Protein AF-A0A2V7J6P9-F1 (afdb_monomer_lite)

pLDDT: mean 76.42, std 22.66, range [31.17, 98.0]

Structure (mmCIF, N/CA/C/O backbone):
data_AF-A0A2V7J6P9-F1
#
_entry.id   AF-A0A2V7J6P9-F1
#
loop_
_atom_site.group_PDB
_atom_site.id
_atom_site.type_symbol
_atom_site.label_atom_id
_atom_site.label_alt_id
_atom_site.label_comp_id
_atom_site.label_asym_id
_atom_site.label_entity_id
_atom_site.label_seq_id
_atom_site.pdbx_PDB_ins_code
_atom_site.Cartn_x
_atom_site.Cartn_y
_atom_site.Cartn_z
_atom_site.occupancy
_atom_site.B_iso_or_equiv
_atom_site.auth_seq_id
_atom_site.auth_comp_id
_atom_site.auth_asym_id
_atom_site.auth_atom_id
_atom_site.pdbx_PDB_model_num
ATOM 1 N N . MET A 1 1 ? 20.808 10.879 2.847 1.00 75.44 1 MET A N 1
ATOM 2 C CA . MET A 1 1 ? 20.590 11.559 4.146 1.00 75.44 1 MET A CA 1
ATOM 3 C C . MET A 1 1 ? 19.906 12.919 4.015 1.00 75.44 1 MET A C 1
ATOM 5 O O . MET A 1 1 ? 18.876 13.104 4.648 1.00 75.44 1 MET A O 1
ATOM 9 N N . VAL A 1 2 ? 20.391 13.844 3.173 1.00 87.88 2 VAL A N 1
ATOM 10 C CA . VAL A 1 2 ? 19.788 15.192 3.025 1.00 87.88 2 VAL A CA 1
ATOM 11 C C . VAL A 1 2 ? 18.320 15.152 2.572 1.00 87.88 2 VAL A C 1
ATOM 13 O O . VAL A 1 2 ? 17.481 15.777 3.211 1.00 87.88 2 VAL A O 1
ATOM 16 N N . ARG A 1 3 ? 17.990 14.351 1.543 1.00 84.50 3 ARG A N 1
ATOM 17 C CA . ARG A 1 3 ? 16.608 14.167 1.052 1.00 84.50 3 ARG A CA 1
ATOM 18 C C . ARG A 1 3 ? 15.649 13.747 2.168 1.00 84.50 3 ARG A C 1
ATOM 20 O O . ARG A 1 3 ? 14.685 14.448 2.432 1.00 84.50 3 ARG A O 1
ATOM 27 N N . LEU A 1 4 ? 15.949 12.635 2.843 1.00 83.94 4 LEU A N 1
ATOM 28 C CA . LEU A 1 4 ? 15.125 12.081 3.928 1.00 83.94 4 LEU A CA 1
ATOM 29 C C . LEU A 1 4 ? 14.874 13.107 5.038 1.00 83.94 4 LEU A C 1
ATOM 31 O O . LEU A 1 4 ? 13.749 13.255 5.501 1.00 83.94 4 LEU A O 1
ATOM 35 N N . ARG A 1 5 ? 15.913 13.859 5.419 1.00 87.88 5 ARG A N 1
ATOM 36 C CA . ARG A 1 5 ? 15.797 14.901 6.439 1.00 87.88 5 ARG A CA 1
ATOM 37 C C . ARG A 1 5 ? 14.883 16.039 5.989 1.00 87.88 5 ARG A C 1
ATOM 39 O O . ARG A 1 5 ? 14.022 16.450 6.756 1.00 87.88 5 ARG A O 1
ATOM 46 N N . LEU A 1 6 ? 15.057 16.533 4.763 1.00 87.94 6 LEU A N 1
ATOM 47 C CA . LEU A 1 6 ? 14.238 17.622 4.234 1.00 87.94 6 LEU A CA 1
ATOM 48 C C . LEU A 1 6 ? 12.766 17.206 4.129 1.00 87.94 6 LEU A C 1
ATOM 50 O O . LEU A 1 6 ? 11.896 17.954 4.559 1.00 87.94 6 LEU A O 1
ATOM 54 N N . MET A 1 7 ? 12.498 15.999 3.627 1.00 86.12 7 MET A N 1
ATOM 55 C CA . MET A 1 7 ? 11.132 15.492 3.480 1.00 86.12 7 MET A CA 1
ATOM 56 C C . MET A 1 7 ? 10.442 15.284 4.827 1.00 86.12 7 MET A C 1
ATOM 58 O O . MET A 1 7 ? 9.293 15.678 4.991 1.00 86.12 7 MET A O 1
ATOM 62 N N . SER A 1 8 ? 11.158 14.745 5.816 1.00 87.19 8 SER A N 1
ATOM 63 C CA . SER A 1 8 ? 10.629 14.592 7.174 1.00 87.19 8 SER A CA 1
ATOM 64 C C . SER A 1 8 ? 10.285 15.943 7.813 1.00 87.19 8 SER A C 1
ATOM 66 O O . SER A 1 8 ? 9.225 16.074 8.422 1.00 87.19 8 SER A O 1
ATOM 68 N N . ILE A 1 9 ? 11.136 16.961 7.629 1.00 90.94 9 ILE A N 1
ATOM 69 C CA . ILE A 1 9 ? 10.893 18.314 8.152 1.00 90.94 9 ILE A CA 1
ATOM 70 C C . ILE A 1 9 ? 9.689 18.965 7.461 1.00 90.94 9 ILE A C 1
ATOM 72 O O . ILE A 1 9 ? 8.817 19.492 8.146 1.00 90.94 9 ILE A O 1
ATOM 76 N N . LEU A 1 10 ? 9.628 18.917 6.126 1.00 88.56 10 LEU A N 1
ATOM 77 C CA . LEU A 1 10 ? 8.524 19.499 5.356 1.00 88.56 10 LEU A CA 1
ATOM 78 C C . LEU A 1 10 ? 7.193 18.818 5.677 1.00 88.56 10 LEU A C 1
ATOM 80 O O . LEU A 1 10 ? 6.196 19.503 5.892 1.00 88.56 10 LEU A O 1
ATOM 84 N N . GLY A 1 11 ? 7.191 17.486 5.771 1.00 87.75 11 GLY A N 1
ATOM 85 C CA . GLY A 1 11 ? 6.023 16.733 6.206 1.00 87.75 11 GLY A CA 1
ATOM 86 C C . GLY A 1 11 ? 5.543 17.206 7.574 1.00 87.75 11 GLY A C 1
ATOM 87 O O . GLY A 1 11 ? 4.352 17.446 7.752 1.00 87.75 11 GLY A O 1
ATOM 88 N N . GLU A 1 12 ? 6.456 17.383 8.538 1.00 90.81 12 GLU A N 1
ATOM 89 C CA . GLU A 1 12 ? 6.090 17.795 9.903 1.00 90.81 12 GLU A CA 1
ATOM 90 C C . GLU A 1 12 ? 5.491 19.201 9.939 1.00 90.81 12 GLU A C 1
ATOM 92 O O . GLU A 1 12 ? 4.637 19.493 10.771 1.00 90.81 12 GLU A O 1
ATOM 97 N N . TRP A 1 13 ? 5.907 20.082 9.029 1.00 92.25 13 TRP A N 1
ATOM 98 C CA . TRP A 1 13 ? 5.324 21.417 8.929 1.00 92.25 13 TRP A CA 1
ATOM 99 C C . TRP A 1 13 ? 3.868 21.348 8.487 1.00 92.25 13 TRP A C 1
ATOM 101 O O . TRP A 1 13 ? 3.013 21.899 9.170 1.00 92.25 13 TRP A O 1
ATOM 111 N N . VAL A 1 14 ? 3.577 20.583 7.434 1.00 90.12 14 VAL A N 1
ATOM 112 C CA . VAL A 1 14 ? 2.196 20.387 6.973 1.00 90.12 14 VAL A CA 1
ATOM 113 C C . VAL A 1 14 ? 1.347 19.700 8.046 1.00 90.12 14 VAL A C 1
ATOM 115 O O . VAL A 1 14 ? 0.200 20.078 8.274 1.00 90.12 14 VAL A O 1
ATOM 118 N N . ALA A 1 15 ? 1.911 18.710 8.739 1.00 90.06 15 ALA A N 1
ATOM 119 C CA . ALA A 1 15 ? 1.223 18.009 9.815 1.00 90.06 15 ALA A CA 1
ATOM 120 C C . ALA A 1 15 ? 0.891 18.941 10.986 1.00 90.06 15 ALA A C 1
ATOM 122 O O . ALA A 1 15 ? -0.212 18.886 11.523 1.00 90.06 15 ALA A O 1
ATOM 123 N N . ARG A 1 16 ? 1.823 19.815 11.381 1.00 93.50 16 ARG A N 1
ATOM 124 C CA . ARG A 1 16 ? 1.582 20.840 12.401 1.00 93.50 16 ARG A CA 1
ATOM 125 C C . ARG A 1 16 ? 0.435 21.758 11.997 1.00 93.50 16 ARG A C 1
ATOM 127 O O . ARG A 1 16 ? -0.509 21.883 12.768 1.00 93.50 16 ARG A O 1
ATOM 134 N N . ASP A 1 17 ? 0.497 22.320 10.795 1.00 93.69 17 ASP A N 1
ATOM 135 C CA . ASP A 1 17 ? -0.497 23.281 10.319 1.00 93.69 17 ASP A CA 1
ATOM 136 C C . ASP A 1 17 ? -1.896 22.640 10.272 1.00 93.69 17 ASP A C 1
ATOM 138 O O . ASP A 1 17 ? -2.876 23.236 10.718 1.00 93.69 17 ASP A O 1
ATOM 142 N N . LEU A 1 18 ? -1.988 21.371 9.849 1.00 92.75 18 LEU A N 1
ATOM 143 C CA . LEU A 1 18 ? -3.247 20.626 9.880 1.00 92.75 18 LEU A CA 1
ATOM 144 C C . LEU A 1 18 ? -3.748 20.368 11.310 1.00 92.75 18 LEU A C 1
ATOM 146 O O . LEU A 1 18 ? -4.949 20.479 11.562 1.00 92.75 18 LEU A O 1
ATOM 150 N N . ARG A 1 19 ? -2.864 20.005 12.253 1.00 94.81 19 ARG A N 1
ATOM 151 C CA . ARG A 1 19 ? -3.256 19.807 13.663 1.00 94.81 19 ARG A CA 1
ATOM 152 C C . ARG A 1 19 ? -3.779 21.109 14.265 1.00 94.81 19 ARG A C 1
ATOM 154 O O . ARG A 1 19 ? -4.779 21.060 14.981 1.00 94.81 19 ARG A O 1
ATOM 161 N N . ASP A 1 20 ? -3.148 22.236 13.948 1.00 95.69 20 ASP A N 1
ATOM 162 C CA . ASP A 1 20 ? -3.563 23.559 14.414 1.00 95.69 20 ASP A CA 1
ATOM 163 C C . ASP A 1 20 ? -4.945 23.935 13.852 1.00 95.69 20 ASP A C 1
ATOM 165 O O . ASP A 1 20 ? -5.848 24.269 14.624 1.00 95.69 20 ASP A O 1
ATOM 169 N N . GLU A 1 21 ? -5.165 23.774 12.542 1.00 94.25 21 GLU A N 1
ATOM 170 C CA . GLU A 1 21 ? -6.455 24.057 11.898 1.00 94.25 21 GLU A CA 1
ATOM 171 C C . GLU A 1 21 ? -7.576 23.139 12.417 1.00 94.25 21 GLU A C 1
ATOM 173 O O . GLU A 1 21 ? -8.675 23.596 12.749 1.00 94.25 21 GLU A O 1
ATOM 178 N N . LEU A 1 22 ? -7.302 21.836 12.556 1.00 92.38 22 LEU A N 1
ATOM 179 C CA . LEU A 1 22 ? -8.259 20.881 13.119 1.00 92.38 22 LEU A CA 1
ATOM 180 C C . LEU A 1 22 ? -8.600 21.217 14.569 1.00 92.38 22 LEU A C 1
ATOM 182 O O . LEU A 1 22 ? -9.765 21.120 14.965 1.00 92.38 22 LEU A O 1
ATOM 186 N N . TYR A 1 23 ? -7.609 21.608 15.368 1.00 93.75 23 TYR A N 1
ATOM 187 C CA . TYR A 1 23 ? -7.830 21.983 16.756 1.00 93.75 23 TYR A CA 1
ATOM 188 C C . TYR A 1 23 ? -8.677 23.255 16.861 1.00 93.75 23 TYR A C 1
ATOM 190 O O . TYR A 1 23 ? -9.670 23.265 17.593 1.00 93.75 23 TYR A O 1
ATOM 198 N N . GLU A 1 24 ? -8.357 24.293 16.086 1.00 95.69 24 GLU A N 1
ATOM 199 C CA . GLU A 1 24 ? -9.149 25.525 16.010 1.00 95.69 24 GLU A CA 1
ATOM 200 C C . GLU A 1 24 ? -10.594 25.236 15.581 1.00 95.69 24 GLU A C 1
ATOM 202 O O . GLU A 1 24 ? -11.547 25.735 16.191 1.00 95.69 24 GLU A O 1
ATOM 207 N N . HIS A 1 25 ? -10.776 24.374 14.579 1.00 93.38 25 HIS A N 1
ATOM 208 C CA . HIS A 1 25 ? -12.096 23.961 14.124 1.00 93.38 25 HIS A CA 1
ATOM 209 C C . HIS A 1 25 ? -12.877 23.239 15.229 1.00 93.38 25 HIS A C 1
ATOM 211 O O . HIS A 1 25 ? -14.041 23.565 15.470 1.00 93.38 25 HIS A O 1
ATOM 217 N N . ILE A 1 26 ? -12.242 22.306 15.949 1.00 92.56 26 ILE A N 1
ATOM 218 C CA . ILE A 1 26 ? -12.874 21.571 17.053 1.00 92.56 26 ILE A CA 1
ATOM 219 C C . ILE A 1 26 ? -13.347 22.525 18.156 1.00 92.56 26 ILE A C 1
ATOM 221 O O . ILE A 1 26 ? -14.455 22.348 18.663 1.00 92.56 26 ILE A O 1
ATOM 225 N N . GLN A 1 27 ? -12.567 23.555 18.496 1.00 93.25 27 GLN A N 1
ATOM 226 C CA . GLN A 1 27 ? -12.939 24.537 19.524 1.00 93.25 27 GLN A CA 1
ATOM 227 C C . GLN A 1 27 ? -14.180 25.366 19.155 1.00 93.25 27 GLN A C 1
ATOM 229 O O . GLN A 1 27 ? -14.898 25.836 20.036 1.00 93.25 27 GLN A O 1
ATOM 234 N N . ARG A 1 28 ? -14.468 25.530 17.859 1.00 94.62 28 ARG A N 1
ATOM 235 C CA . ARG A 1 28 ? -15.637 26.274 17.361 1.00 94.62 28 ARG A CA 1
ATOM 236 C C . ARG A 1 28 ? -16.900 25.419 17.224 1.00 94.62 28 ARG A C 1
ATOM 238 O O . ARG A 1 28 ? -17.966 25.949 16.905 1.00 94.62 28 ARG A O 1
ATOM 245 N N . LEU A 1 29 ? -16.819 24.106 17.451 1.00 92.50 29 LEU A N 1
ATOM 246 C CA . LEU A 1 29 ? -17.969 23.213 17.321 1.00 92.50 29 LEU A CA 1
ATOM 247 C C . LEU A 1 29 ? -18.980 23.407 18.458 1.00 92.50 29 LEU A C 1
ATOM 249 O O . LEU A 1 29 ? -18.642 23.594 19.623 1.00 92.50 29 LEU A O 1
ATOM 253 N N . SER A 1 30 ? -20.267 23.306 18.116 1.00 91.88 30 SER A N 1
ATOM 254 C CA . SER A 1 30 ? -21.353 23.428 19.095 1.00 91.88 30 SER A CA 1
ATOM 255 C C . SER A 1 30 ? -21.327 22.316 20.154 1.00 91.88 30 SER A C 1
ATOM 257 O O . SER A 1 30 ? -20.987 21.168 19.869 1.00 91.88 30 SER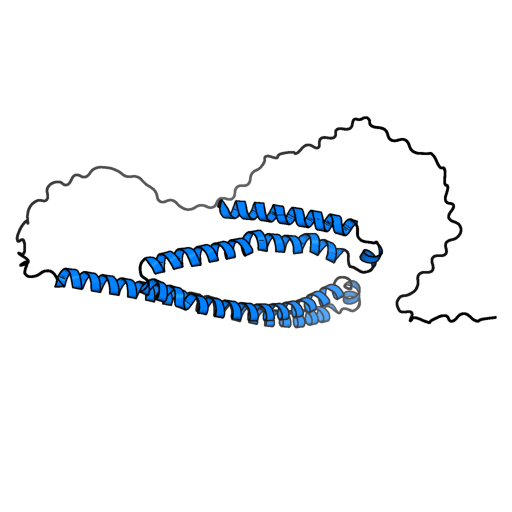 A O 1
ATOM 259 N N . LEU A 1 31 ? -21.832 22.605 21.357 1.00 87.62 31 LEU A N 1
ATOM 260 C CA . LEU A 1 31 ? -21.967 21.612 22.434 1.00 87.62 31 LEU A CA 1
ATOM 261 C C . LEU A 1 31 ? -22.799 20.375 22.017 1.00 87.62 31 LEU A C 1
ATOM 263 O O . LEU A 1 31 ? -22.537 19.254 22.449 1.00 87.62 31 LEU A O 1
ATOM 267 N N . ALA A 1 32 ? -23.778 20.562 21.123 1.00 89.12 32 ALA A N 1
ATOM 268 C CA . ALA A 1 32 ? -24.611 19.489 20.573 1.00 89.12 32 ALA A CA 1
ATOM 269 C C . ALA A 1 32 ? -23.849 18.537 19.629 1.00 89.12 32 ALA A C 1
ATOM 271 O O . ALA A 1 32 ? -24.335 17.451 19.309 1.00 89.12 32 ALA A O 1
ATOM 272 N N . PHE A 1 33 ? -22.677 18.930 19.129 1.00 85.75 33 PHE A N 1
ATOM 273 C CA . PHE A 1 33 ? -21.792 18.033 18.389 1.00 85.75 33 PHE A CA 1
ATOM 274 C C . PHE A 1 33 ? -21.122 17.032 19.339 1.00 85.75 33 PHE A C 1
ATOM 276 O O . PHE A 1 33 ? -21.160 15.825 19.093 1.00 85.75 33 PHE A O 1
ATOM 283 N N . PHE A 1 34 ? -20.607 17.518 20.471 1.00 85.50 34 PHE A N 1
ATOM 284 C CA . PHE A 1 34 ? -19.939 16.696 21.481 1.00 85.50 34 PHE A CA 1
ATOM 285 C C . PHE A 1 34 ? -20.887 15.742 22.218 1.00 85.50 34 PHE A C 1
ATOM 287 O O . PHE A 1 34 ? -20.462 14.677 22.646 1.00 85.50 34 PHE A O 1
ATOM 294 N N . SER A 1 35 ? -22.186 16.050 22.304 1.00 82.56 35 SER A N 1
ATOM 295 C CA . SER A 1 35 ? -23.170 15.103 22.855 1.00 82.56 35 SER A CA 1
ATOM 296 C C . SER A 1 35 ? -23.484 13.921 21.925 1.00 82.56 35 SER A C 1
ATOM 298 O O . SER A 1 35 ? -24.011 12.909 22.382 1.00 82.56 35 SER A O 1
ATOM 300 N N . ARG A 1 36 ? -23.167 14.031 20.625 1.00 79.69 36 ARG A N 1
ATOM 301 C CA . ARG A 1 36 ? -23.455 13.013 19.594 1.00 79.69 36 ARG A CA 1
ATOM 302 C C . ARG A 1 36 ? -22.226 12.236 19.126 1.00 79.69 36 ARG A C 1
ATOM 304 O O . ARG A 1 36 ? -22.378 11.216 18.454 1.00 79.69 36 ARG A O 1
ATOM 311 N N . LYS A 1 37 ? -21.014 12.703 19.427 1.00 75.50 37 LYS A N 1
ATOM 312 C CA . LYS A 1 37 ? -19.753 12.103 18.965 1.00 75.50 37 LYS A CA 1
ATOM 313 C C . LYS A 1 37 ? -18.877 11.717 20.155 1.00 75.50 37 LYS A C 1
ATOM 315 O O . LYS A 1 37 ? -18.784 12.456 21.124 1.00 75.50 37 LYS A O 1
ATOM 320 N N . ARG A 1 38 ? -18.207 10.561 20.076 1.00 74.44 38 ARG A N 1
ATOM 321 C CA . ARG A 1 38 ? -17.265 10.118 21.118 1.00 74.44 38 ARG A CA 1
ATOM 322 C C . ARG A 1 38 ? -16.017 11.004 21.082 1.00 74.44 38 ARG A C 1
ATOM 324 O O . ARG A 1 38 ? -15.352 11.046 20.049 1.00 74.44 38 ARG A O 1
ATOM 331 N N . THR A 1 39 ? -15.658 11.629 22.203 1.00 80.81 39 THR A N 1
ATOM 332 C CA . THR A 1 39 ? -14.457 12.478 22.344 1.00 80.81 39 THR A CA 1
ATOM 333 C C . THR A 1 39 ? -13.181 11.775 21.873 1.00 80.81 39 THR A C 1
ATOM 335 O O . THR A 1 39 ? -12.370 12.376 21.175 1.00 80.81 39 THR A O 1
ATOM 338 N N . GLY A 1 40 ? -13.050 10.470 22.146 1.00 78.31 40 GLY A N 1
ATOM 339 C CA . GLY A 1 40 ? -11.911 9.666 21.686 1.00 78.31 40 GLY A CA 1
ATOM 340 C C . GLY A 1 40 ? -11.737 9.648 20.163 1.00 78.31 40 GLY A C 1
ATOM 341 O O . GLY A 1 40 ? -10.614 9.706 19.682 1.00 78.31 40 GLY A O 1
ATOM 342 N N . SER A 1 41 ? -12.830 9.677 19.389 1.00 79.25 41 SER A N 1
ATOM 343 C CA . SER A 1 41 ? -12.745 9.724 17.922 1.00 79.25 41 SER A CA 1
ATOM 344 C C . SER A 1 41 ? -12.188 11.050 17.402 1.00 79.25 41 SER A C 1
ATOM 346 O O . SER A 1 41 ? -11.624 11.060 16.312 1.00 79.25 41 SER A O 1
ATOM 348 N N . LEU A 1 42 ? -12.368 12.157 18.129 1.00 85.38 42 LEU A N 1
ATOM 349 C CA . LEU A 1 42 ? -11.803 13.455 17.748 1.00 85.38 42 LEU A CA 1
ATOM 350 C C . LEU A 1 42 ? -10.306 13.496 18.043 1.00 85.38 42 LEU A C 1
ATOM 352 O O . LEU A 1 42 ? -9.539 13.941 17.198 1.00 85.38 42 LEU A O 1
ATOM 356 N N . ILE A 1 43 ? -9.895 12.950 19.192 1.00 87.06 43 ILE A N 1
ATOM 357 C CA . ILE A 1 43 ? -8.480 12.820 19.560 1.00 87.06 43 ILE A CA 1
ATOM 358 C C . ILE A 1 43 ? -7.736 12.004 18.499 1.00 87.06 43 ILE A C 1
ATOM 360 O O . ILE A 1 43 ? -6.727 12.471 17.989 1.00 87.06 43 ILE A O 1
ATOM 364 N N . THR A 1 44 ? -8.269 10.842 18.101 1.00 86.19 44 THR A N 1
ATOM 365 C CA . THR A 1 44 ? -7.654 9.999 17.060 1.00 86.19 44 THR A CA 1
ATOM 366 C C . THR A 1 44 ? -7.558 10.696 15.702 1.00 86.19 44 THR A C 1
ATOM 368 O O . THR A 1 44 ? -6.590 10.472 14.987 1.00 86.19 44 THR A O 1
ATOM 371 N N . ARG A 1 45 ? -8.520 11.552 15.337 1.00 84.00 45 ARG A N 1
ATOM 372 C CA . ARG A 1 45 ? -8.443 12.324 14.085 1.00 84.00 45 ARG A CA 1
ATOM 373 C C . ARG A 1 45 ? -7.311 13.348 14.122 1.00 84.00 45 ARG A C 1
ATOM 375 O O . ARG A 1 45 ? -6.556 13.455 13.169 1.00 84.00 45 ARG A O 1
ATOM 382 N N . VAL A 1 46 ? -7.168 14.078 15.227 1.00 89.12 46 VAL A N 1
ATOM 383 C CA . VAL A 1 46 ? -6.097 15.078 15.363 1.00 89.12 46 VAL A CA 1
ATOM 384 C C . VAL A 1 46 ? -4.725 14.410 15.436 1.00 89.12 46 VAL A C 1
ATOM 386 O O . VAL A 1 46 ? -3.784 14.901 14.819 1.00 89.12 46 VAL A O 1
ATOM 389 N N . SER A 1 47 ? -4.597 13.291 16.154 1.00 88.69 47 SER A N 1
ATOM 390 C CA . SER A 1 47 ? -3.322 12.582 16.275 1.00 88.69 47 SER A CA 1
ATOM 391 C C . SER A 1 47 ? -3.052 11.659 15.085 1.00 88.69 47 SER A C 1
ATOM 393 O O . SER A 1 47 ? -2.239 11.976 14.223 1.00 88.69 47 SER A O 1
ATOM 395 N N . ALA A 1 48 ? -3.754 10.531 15.011 1.00 88.69 48 ALA A N 1
ATOM 396 C CA . ALA A 1 48 ? -3.431 9.436 14.103 1.00 88.69 48 ALA A CA 1
ATOM 397 C C . ALA A 1 48 ? -3.717 9.748 12.629 1.00 88.69 48 ALA A C 1
ATOM 399 O O . ALA A 1 48 ? -2.957 9.311 11.768 1.00 88.69 48 ALA A O 1
ATOM 400 N N . ASP A 1 49 ? -4.794 10.470 12.306 1.00 88.25 49 ASP A N 1
ATOM 401 C CA . ASP A 1 49 ? -5.071 10.783 10.896 1.00 88.25 49 ASP A CA 1
ATOM 402 C C . ASP A 1 49 ? -4.088 11.833 10.356 1.00 88.25 49 ASP A C 1
ATOM 404 O O . ASP A 1 49 ? -3.629 11.704 9.221 1.00 88.25 49 ASP A O 1
ATOM 408 N N . THR A 1 50 ? -3.681 12.806 11.179 1.00 88.69 50 THR A N 1
ATOM 409 C CA . THR A 1 50 ? -2.636 13.765 10.793 1.00 88.69 50 THR A CA 1
ATOM 410 C C . THR A 1 50 ? -1.264 13.101 10.653 1.00 88.69 50 THR A C 1
ATOM 412 O O . THR A 1 50 ? -0.543 13.411 9.709 1.00 88.69 50 THR A O 1
ATOM 415 N N . ASP A 1 51 ? -0.920 12.143 11.521 1.00 90.69 51 ASP A N 1
ATOM 416 C CA . ASP A 1 51 ? 0.312 11.345 11.390 1.00 90.69 51 ASP A CA 1
ATOM 417 C C . ASP A 1 51 ? 0.332 10.520 10.095 1.00 90.69 51 ASP A C 1
ATOM 419 O O . ASP A 1 51 ? 1.348 10.448 9.408 1.00 90.69 51 ASP A O 1
ATOM 423 N N . ARG A 1 52 ? -0.800 9.924 9.708 1.00 89.38 52 ARG A N 1
ATOM 424 C CA . ARG A 1 52 ? -0.894 9.198 8.430 1.00 89.38 52 ARG A CA 1
ATOM 425 C C . ARG A 1 52 ? -0.731 10.126 7.234 1.00 89.38 52 ARG A C 1
ATOM 427 O O . ARG A 1 52 ? -0.117 9.743 6.240 1.00 89.38 52 ARG A O 1
ATOM 434 N N . LEU A 1 53 ? -1.286 11.337 7.309 1.00 88.00 53 LEU A N 1
ATOM 435 C CA . LEU A 1 53 ? -1.105 12.319 6.245 1.00 88.00 53 LEU A CA 1
ATOM 436 C C . LEU A 1 53 ? 0.354 12.779 6.163 1.00 88.00 53 LEU A C 1
ATOM 438 O O . LEU A 1 53 ? 0.889 12.882 5.062 1.00 88.00 53 LEU A O 1
ATOM 442 N N . TRP A 1 54 ? 0.998 13.005 7.310 1.00 89.94 54 TRP A N 1
ATOM 443 C CA . TRP A 1 54 ? 2.430 13.281 7.388 1.00 89.94 54 TRP A CA 1
ATOM 444 C C . TRP A 1 54 ? 3.240 12.207 6.664 1.00 89.94 54 TRP A C 1
ATOM 446 O O . TRP A 1 54 ? 4.030 12.530 5.783 1.00 89.94 54 TRP A O 1
ATOM 456 N N . GLU A 1 55 ? 3.005 10.936 6.988 1.00 89.19 55 GLU A N 1
ATOM 457 C CA . GLU A 1 55 ? 3.725 9.807 6.396 1.00 89.19 55 GLU A CA 1
ATOM 458 C C . GLU A 1 55 ? 3.515 9.751 4.875 1.00 89.19 55 GLU A C 1
ATOM 460 O O . GLU A 1 55 ? 4.465 9.609 4.099 1.00 89.19 55 GLU A O 1
ATOM 465 N N . PHE A 1 56 ? 2.273 9.950 4.430 1.00 88.62 56 PHE A N 1
ATOM 466 C CA . PHE A 1 56 ? 1.931 9.999 3.014 1.00 88.62 56 PHE A CA 1
ATOM 467 C C . PHE A 1 56 ? 2.619 11.155 2.271 1.00 88.62 56 PHE A C 1
ATOM 469 O O . PHE A 1 56 ? 3.102 10.963 1.156 1.00 88.62 56 PHE A O 1
ATOM 476 N N . LEU A 1 57 ? 2.685 12.346 2.867 1.00 85.75 57 LEU A N 1
ATOM 477 C CA . LEU A 1 57 ? 3.317 13.514 2.250 1.00 85.75 57 LEU A CA 1
ATOM 478 C C . LEU A 1 57 ? 4.845 13.422 2.270 1.00 85.75 57 LEU A C 1
ATOM 480 O O . LEU A 1 57 ? 5.485 13.724 1.265 1.00 85.75 57 LEU A O 1
ATOM 484 N N . ALA A 1 58 ? 5.424 12.997 3.394 1.00 86.00 58 ALA A N 1
ATOM 485 C CA . ALA A 1 58 ? 6.867 12.914 3.580 1.00 86.00 58 ALA A CA 1
ATOM 486 C C . ALA A 1 58 ? 7.495 11.812 2.717 1.00 86.00 58 ALA A C 1
ATOM 488 O O . ALA A 1 58 ? 8.576 12.008 2.162 1.00 86.00 58 ALA A O 1
ATOM 489 N N . PHE A 1 59 ? 6.826 10.665 2.589 1.00 86.06 59 PHE A N 1
ATOM 490 C CA . PHE A 1 59 ? 7.374 9.512 1.877 1.00 86.06 59 PHE A CA 1
ATOM 491 C C . PHE A 1 59 ? 6.600 9.213 0.597 1.00 86.06 59 PHE A C 1
ATOM 493 O O . PHE A 1 59 ? 7.186 9.187 -0.479 1.00 86.06 59 PHE A O 1
ATOM 500 N N . GLY A 1 60 ? 5.277 9.064 0.682 1.00 87.12 60 GLY A N 1
ATOM 501 C CA . GLY A 1 60 ? 4.446 8.617 -0.441 1.00 87.12 60 GLY A CA 1
ATOM 502 C C . GLY A 1 60 ? 4.517 9.521 -1.676 1.00 87.12 60 GLY A C 1
ATOM 503 O O . GLY A 1 60 ? 4.948 9.086 -2.744 1.00 87.12 60 GLY A O 1
ATOM 504 N N . VAL A 1 61 ? 4.109 10.786 -1.548 1.00 86.69 61 VAL A N 1
ATOM 505 C CA . VAL A 1 61 ? 4.052 11.732 -2.682 1.00 86.69 61 VAL A CA 1
ATOM 506 C C . VAL A 1 61 ? 5.434 11.951 -3.291 1.00 86.69 61 VAL A C 1
ATOM 508 O O . VAL A 1 61 ? 5.586 11.983 -4.515 1.00 86.69 61 VAL A O 1
ATOM 511 N N . VAL A 1 62 ? 6.447 12.086 -2.441 1.00 85.50 62 VAL A N 1
ATOM 512 C CA . VAL A 1 62 ? 7.816 12.378 -2.865 1.00 85.50 62 VAL A CA 1
ATOM 513 C C . VAL A 1 62 ? 8.428 11.188 -3.588 1.00 85.50 62 VAL A C 1
ATOM 515 O O . VAL A 1 62 ? 8.981 1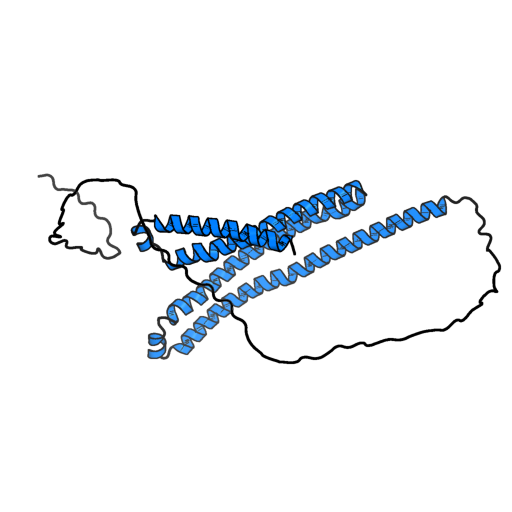1.373 -4.672 1.00 85.50 62 VAL A O 1
ATOM 518 N N . ASP A 1 63 ? 8.319 9.980 -3.032 1.00 89.06 63 ASP A N 1
ATOM 519 C CA . ASP A 1 63 ? 8.895 8.787 -3.652 1.00 89.06 63 ASP A CA 1
ATOM 520 C C . ASP A 1 63 ? 8.220 8.485 -4.990 1.00 89.06 63 ASP A C 1
ATOM 522 O O . ASP A 1 63 ? 8.912 8.153 -5.951 1.00 89.06 63 ASP A O 1
ATOM 526 N N . VAL A 1 64 ? 6.901 8.677 -5.104 1.00 89.19 64 VAL A N 1
ATOM 527 C CA . VAL A 1 64 ? 6.186 8.537 -6.384 1.00 89.19 64 VAL A CA 1
ATOM 528 C C . VAL A 1 64 ? 6.655 9.583 -7.393 1.00 89.19 64 VAL A C 1
ATOM 530 O O . VAL A 1 64 ? 6.963 9.238 -8.534 1.00 89.19 64 VAL A O 1
ATOM 533 N N . SER A 1 65 ? 6.760 10.848 -6.979 1.00 89.44 65 SER A N 1
ATOM 534 C CA . SER A 1 65 ? 7.205 11.939 -7.854 1.00 89.44 65 SER A CA 1
ATOM 535 C C . SER A 1 65 ? 8.629 11.705 -8.352 1.00 89.44 65 SER A C 1
ATOM 537 O O . SER A 1 65 ? 8.906 11.829 -9.544 1.00 89.44 65 SER A O 1
ATOM 539 N N . LEU A 1 66 ? 9.533 11.308 -7.455 1.00 90.62 66 LEU A N 1
ATOM 540 C CA . LEU A 1 66 ? 10.913 11.013 -7.809 1.00 90.62 66 LEU A CA 1
ATOM 541 C C . LEU A 1 66 ? 11.008 9.775 -8.700 1.00 90.62 66 LEU A C 1
ATOM 543 O O . LEU A 1 66 ? 11.729 9.813 -9.692 1.00 90.62 66 LEU A O 1
ATOM 547 N N . SER A 1 67 ? 10.261 8.716 -8.389 1.00 90.75 67 SER A N 1
ATOM 548 C CA . SER A 1 67 ? 10.214 7.508 -9.217 1.00 90.75 67 SER A CA 1
ATOM 549 C C . SER A 1 67 ? 9.732 7.829 -10.628 1.00 90.75 67 SER A C 1
ATOM 551 O O . SER A 1 67 ? 10.292 7.312 -11.588 1.00 90.75 67 SER A O 1
ATOM 553 N N . LEU A 1 68 ? 8.752 8.726 -10.777 1.00 92.62 68 LEU A N 1
ATOM 554 C CA . LEU A 1 68 ? 8.272 9.179 -12.081 1.00 92.62 68 LEU A CA 1
ATOM 555 C C . LEU A 1 68 ? 9.344 9.974 -12.839 1.00 92.62 68 LEU A C 1
ATOM 557 O O . LEU A 1 68 ? 9.589 9.703 -14.012 1.00 92.62 68 LEU A O 1
ATOM 561 N N . VAL A 1 69 ? 10.023 10.914 -12.174 1.00 94.88 69 VAL A N 1
ATOM 562 C CA . VAL A 1 69 ? 11.129 11.680 -12.778 1.00 94.88 69 VAL A CA 1
ATOM 563 C C . VAL A 1 69 ? 12.280 10.759 -13.178 1.00 94.88 69 VAL A C 1
ATOM 565 O O . VAL A 1 69 ? 12.822 10.902 -14.270 1.00 94.88 69 VAL A O 1
ATOM 568 N N . GLN A 1 70 ? 12.643 9.794 -12.332 1.00 92.62 70 GLN A N 1
ATOM 569 C CA . GLN A 1 70 ? 13.673 8.804 -12.639 1.00 92.62 70 GLN A CA 1
ATOM 570 C C . GLN A 1 70 ? 13.256 7.923 -13.813 1.00 92.62 70 GLN A C 1
ATOM 572 O O . GLN A 1 70 ? 14.047 7.741 -14.730 1.00 92.62 70 GLN A O 1
ATOM 577 N N . LEU A 1 71 ? 12.020 7.422 -13.819 1.00 90.94 71 LEU A N 1
ATOM 578 C CA . LEU A 1 71 ? 11.486 6.586 -14.887 1.00 90.94 71 LEU A CA 1
ATOM 579 C C . LEU A 1 71 ? 11.516 7.310 -16.238 1.00 90.94 71 LEU A C 1
ATOM 581 O O . LEU A 1 71 ? 12.032 6.770 -17.214 1.00 90.94 71 LEU A O 1
ATOM 585 N N . LEU A 1 72 ? 11.008 8.543 -16.286 1.00 93.31 72 LEU A N 1
ATOM 586 C CA . LEU A 1 72 ? 10.991 9.356 -17.502 1.00 93.31 72 LEU A CA 1
ATOM 587 C C . LEU A 1 72 ? 12.403 9.787 -17.913 1.00 93.31 72 LEU A C 1
ATOM 589 O O . LEU A 1 72 ? 12.749 9.706 -19.089 1.00 93.31 72 LEU A O 1
ATOM 593 N N . GLY A 1 73 ? 13.231 10.211 -16.957 1.00 94.12 73 GLY A N 1
ATOM 594 C CA . GLY A 1 73 ? 14.597 10.669 -17.198 1.00 94.12 73 GLY A CA 1
ATOM 595 C C . GLY A 1 73 ? 15.496 9.557 -17.732 1.00 94.12 73 GLY A C 1
ATOM 596 O O . GLY A 1 73 ? 16.041 9.686 -18.827 1.00 94.12 73 GLY A O 1
ATOM 597 N N . LEU A 1 74 ? 15.612 8.438 -17.005 1.00 91.00 74 LEU A N 1
ATOM 598 C CA . LEU A 1 74 ? 16.399 7.287 -17.460 1.00 91.00 74 LEU A CA 1
ATOM 599 C C . LEU A 1 74 ? 15.812 6.685 -18.734 1.00 91.00 74 LEU A C 1
ATOM 601 O O . LEU A 1 74 ? 16.574 6.384 -19.646 1.00 91.00 74 LEU A O 1
ATOM 605 N N . GLY A 1 75 ? 14.486 6.544 -18.821 1.00 90.12 75 GLY A N 1
ATOM 606 C CA . GLY A 1 75 ? 13.824 6.020 -20.015 1.00 90.12 75 GLY A CA 1
ATOM 607 C C . GLY A 1 75 ? 14.151 6.844 -21.260 1.00 90.12 75 GLY A C 1
ATOM 608 O O . GLY A 1 75 ? 14.534 6.284 -22.284 1.00 90.12 75 GLY A O 1
ATOM 609 N N . THR A 1 76 ? 14.099 8.176 -21.153 1.00 91.81 76 THR A N 1
ATOM 610 C CA . THR A 1 76 ? 14.458 9.086 -22.252 1.00 91.81 76 THR A CA 1
ATOM 611 C C . THR A 1 76 ? 15.928 8.946 -22.633 1.00 91.81 76 THR A C 1
ATOM 613 O O . THR A 1 76 ? 16.229 8.801 -23.812 1.00 91.81 76 THR A O 1
ATOM 616 N N . VAL A 1 77 ? 16.843 8.928 -21.656 1.00 92.69 77 VAL A N 1
ATOM 617 C CA . VAL A 1 77 ? 18.286 8.753 -21.911 1.00 92.69 77 VAL A CA 1
ATOM 618 C C . VAL A 1 77 ? 18.583 7.408 -22.582 1.00 92.69 77 VAL A C 1
ATOM 620 O O . VAL A 1 77 ? 19.377 7.346 -23.513 1.00 92.69 77 VAL A O 1
ATOM 623 N N . LEU A 1 78 ? 17.938 6.324 -22.146 1.00 88.81 78 LEU A N 1
ATOM 624 C CA . LEU A 1 78 ? 18.093 4.998 -22.751 1.00 88.81 78 LEU A CA 1
ATOM 625 C C . LEU A 1 78 ? 17.594 4.975 -24.200 1.00 88.81 78 LEU A C 1
ATOM 627 O O . LEU A 1 78 ? 18.278 4.442 -25.072 1.00 88.81 78 LEU A O 1
ATOM 631 N N . LEU A 1 79 ? 16.431 5.576 -24.461 1.00 90.56 79 LEU A N 1
ATOM 632 C CA . LEU A 1 79 ? 15.840 5.643 -25.797 1.00 90.56 79 LEU A CA 1
ATOM 633 C C . LEU A 1 79 ? 16.656 6.505 -26.768 1.00 90.56 79 LEU A C 1
ATOM 635 O O . LEU A 1 79 ? 16.712 6.173 -27.951 1.00 90.56 79 LEU A O 1
ATOM 639 N N . THR A 1 80 ? 17.291 7.585 -26.298 1.00 92.56 80 THR A N 1
ATOM 640 C CA . THR A 1 80 ? 18.151 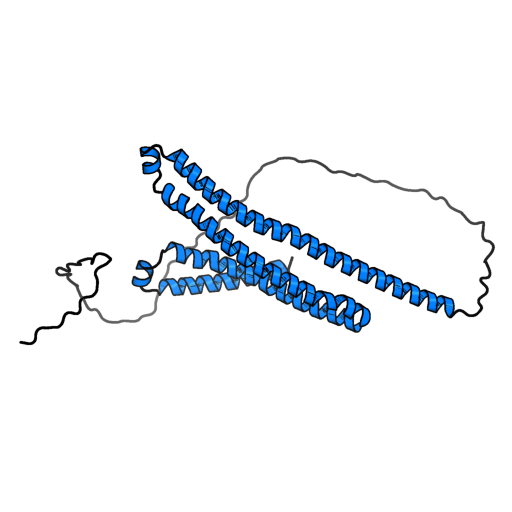8.426 -27.148 1.00 92.56 80 THR A CA 1
ATOM 641 C C . THR A 1 80 ? 19.500 7.778 -27.450 1.00 92.56 80 THR A C 1
ATOM 643 O O . THR A 1 80 ? 20.071 8.054 -28.503 1.00 92.56 80 THR A O 1
ATOM 646 N N . LEU A 1 81 ? 20.002 6.911 -26.565 1.00 88.81 81 LEU A N 1
ATOM 647 C CA . LEU A 1 81 ? 21.281 6.222 -26.747 1.00 88.81 81 LEU A CA 1
ATOM 648 C C . LEU A 1 81 ? 21.166 5.019 -27.697 1.00 88.81 81 LEU A C 1
ATOM 650 O O . LEU A 1 81 ? 21.952 4.885 -28.632 1.00 88.81 81 LEU A O 1
ATOM 654 N N . ASP A 1 82 ? 20.181 4.150 -27.466 1.00 88.38 82 ASP A N 1
ATOM 655 C CA . ASP A 1 82 ? 19.838 3.025 -28.339 1.00 88.38 82 ASP A CA 1
ATOM 656 C C . ASP A 1 82 ? 18.334 2.760 -28.225 1.00 88.38 82 ASP A C 1
ATOM 658 O O . ASP A 1 82 ? 17.846 2.175 -27.254 1.00 88.38 82 ASP A O 1
ATOM 662 N N . TRP A 1 83 ? 17.588 3.173 -29.250 1.00 90.25 83 TRP A N 1
ATOM 663 C CA . TRP A 1 83 ? 16.133 3.050 -29.262 1.00 90.25 83 TRP A CA 1
ATOM 664 C C . TRP A 1 83 ? 15.652 1.593 -29.178 1.00 90.25 83 TRP A C 1
ATOM 666 O O . TRP A 1 83 ? 14.580 1.347 -28.625 1.00 90.25 83 TRP A O 1
ATOM 676 N N . LYS A 1 84 ? 16.427 0.617 -29.682 1.00 89.31 84 LYS A N 1
ATOM 677 C CA . LYS A 1 84 ? 16.064 -0.807 -29.606 1.00 89.31 84 LYS A CA 1
ATOM 678 C C . LYS A 1 84 ? 16.192 -1.301 -28.173 1.00 89.31 84 LYS A C 1
ATOM 680 O O . LYS A 1 84 ? 15.264 -1.924 -27.660 1.00 89.31 84 LYS A O 1
ATOM 685 N N . LEU A 1 85 ? 17.303 -0.978 -27.509 1.00 86.06 85 LEU A N 1
ATOM 686 C CA . LEU A 1 85 ? 17.512 -1.326 -26.104 1.00 86.06 85 LEU A CA 1
ATOM 687 C C . LEU A 1 85 ? 16.496 -0.622 -25.193 1.00 86.06 85 LEU A C 1
ATOM 689 O O . LEU A 1 85 ? 15.913 -1.251 -24.311 1.00 86.06 85 LEU A O 1
ATOM 693 N N . GLY A 1 86 ? 16.236 0.665 -25.437 1.00 88.12 86 GLY A N 1
ATOM 694 C CA . GLY A 1 86 ? 15.244 1.440 -24.697 1.00 88.12 86 GLY A CA 1
ATOM 695 C C . GLY A 1 86 ? 13.831 0.864 -24.817 1.00 88.12 86 GLY A C 1
ATOM 696 O O . GLY A 1 86 ? 13.120 0.791 -23.815 1.00 88.12 86 GLY A O 1
ATOM 697 N N . LEU A 1 87 ? 13.432 0.375 -25.998 1.00 87.88 87 LEU A N 1
ATOM 698 C CA . LEU A 1 87 ? 12.132 -0.276 -26.186 1.00 87.88 87 LEU A CA 1
ATOM 699 C C . LEU A 1 87 ? 12.037 -1.591 -25.399 1.00 87.88 87 LEU A C 1
ATOM 701 O O . LEU A 1 87 ? 11.054 -1.809 -24.694 1.00 87.88 87 LEU A O 1
ATOM 705 N N . VAL A 1 88 ? 13.076 -2.432 -25.464 1.00 88.12 88 VAL A N 1
ATOM 706 C CA . VAL A 1 88 ? 13.153 -3.697 -24.707 1.00 88.12 88 VAL A CA 1
ATOM 707 C C . VAL A 1 88 ? 13.060 -3.447 -23.198 1.00 88.12 88 VAL A C 1
ATOM 709 O O . VAL A 1 88 ? 12.432 -4.224 -22.482 1.00 88.12 88 VAL A O 1
ATOM 712 N N . MET A 1 89 ? 13.630 -2.341 -22.716 1.00 86.81 89 MET A N 1
ATOM 713 C CA . MET A 1 89 ? 13.565 -1.939 -21.308 1.00 86.81 89 MET A CA 1
ATOM 714 C C . MET A 1 89 ? 12.237 -1.308 -20.897 1.00 86.81 89 MET A C 1
ATOM 716 O O . MET A 1 89 ? 11.788 -1.498 -19.771 1.00 86.81 89 MET A O 1
ATOM 720 N N . THR A 1 90 ? 11.593 -0.560 -21.785 1.00 88.81 90 THR A N 1
ATOM 721 C CA . THR A 1 90 ? 10.395 0.209 -21.426 1.00 88.81 90 THR A CA 1
ATOM 722 C C . THR A 1 90 ? 9.115 -0.611 -21.585 1.00 88.81 90 THR A C 1
ATOM 724 O O . THR A 1 90 ? 8.164 -0.410 -20.836 1.00 88.81 90 THR A O 1
ATOM 727 N N . LEU A 1 91 ? 9.083 -1.577 -22.510 1.00 90.12 91 LEU A N 1
ATOM 728 C CA . LEU A 1 91 ? 7.903 -2.401 -22.800 1.00 90.12 91 LEU A CA 1
ATOM 729 C C . LEU A 1 91 ? 7.355 -3.195 -21.586 1.00 90.12 91 LEU A C 1
ATOM 731 O O . LEU A 1 91 ? 6.135 -3.239 -21.425 1.00 90.12 91 LEU A O 1
ATOM 735 N N . PRO A 1 92 ? 8.181 -3.796 -20.702 1.00 90.69 92 PRO A N 1
ATOM 736 C CA . PRO A 1 92 ? 7.685 -4.536 -19.536 1.00 90.69 92 PRO A CA 1
ATOM 737 C C . PRO A 1 92 ? 7.113 -3.639 -18.430 1.00 90.69 92 PRO A C 1
ATOM 739 O O . PRO A 1 92 ? 6.327 -4.099 -17.604 1.00 90.69 92 PRO A O 1
ATOM 742 N N . ILE A 1 93 ? 7.484 -2.356 -18.399 1.00 91.19 93 ILE A N 1
ATOM 743 C CA . ILE A 1 93 ? 7.097 -1.405 -17.347 1.00 91.19 93 ILE A CA 1
ATOM 744 C C . ILE A 1 93 ? 5.571 -1.270 -17.207 1.00 91.19 93 ILE A C 1
ATOM 746 O O . ILE A 1 93 ? 5.076 -1.495 -16.102 1.00 91.19 93 ILE A O 1
ATOM 750 N N . PRO A 1 94 ? 4.786 -0.972 -18.265 1.00 92.25 94 PRO A N 1
ATOM 751 C CA . PRO A 1 94 ? 3.329 -0.899 -18.148 1.00 92.25 94 PRO A CA 1
ATOM 752 C C . PRO A 1 94 ? 2.705 -2.222 -17.690 1.00 92.25 94 PRO A C 1
ATOM 754 O O . PRO A 1 94 ? 1.722 -2.204 -16.948 1.00 92.25 94 PRO A O 1
ATOM 757 N N . VAL A 1 95 ? 3.292 -3.365 -18.066 1.00 94.31 95 VAL A N 1
ATOM 758 C CA . VAL A 1 95 ? 2.839 -4.688 -17.611 1.00 94.31 95 VAL A CA 1
ATOM 759 C C . VAL A 1 95 ? 3.054 -4.834 -16.106 1.00 94.31 95 VAL A C 1
ATOM 761 O O . VAL A 1 95 ? 2.118 -5.191 -15.391 1.00 94.31 95 VAL A O 1
ATOM 764 N N . PHE A 1 96 ? 4.242 -4.493 -15.596 1.00 94.25 96 PHE A N 1
ATOM 765 C CA . PHE A 1 96 ? 4.507 -4.500 -14.156 1.00 94.25 96 PHE A CA 1
ATOM 766 C C . PHE A 1 96 ? 3.593 -3.535 -13.403 1.00 94.25 96 PHE A C 1
ATOM 768 O O . PHE A 1 96 ? 2.995 -3.936 -12.408 1.00 94.25 96 PHE A O 1
ATOM 775 N N . CYS A 1 97 ? 3.423 -2.301 -13.886 1.00 93.44 97 CYS A N 1
ATOM 776 C CA . CYS A 1 97 ? 2.513 -1.332 -13.278 1.00 93.44 97 CYS A CA 1
ATOM 777 C C . CYS A 1 97 ? 1.085 -1.880 -13.185 1.00 93.44 97 CYS A C 1
ATOM 779 O O . CYS A 1 97 ? 0.458 -1.777 -12.131 1.00 93.44 97 CYS A O 1
ATOM 781 N N . TRP A 1 98 ? 0.584 -2.507 -14.251 1.00 95.81 98 TRP A N 1
ATOM 782 C CA . TRP A 1 98 ? -0.749 -3.102 -14.270 1.00 95.81 98 TRP A CA 1
ATOM 783 C C . TRP A 1 98 ? -0.881 -4.276 -13.290 1.00 95.81 98 TRP A C 1
ATOM 785 O O . TRP A 1 98 ? -1.830 -4.321 -12.503 1.00 95.81 98 TRP A O 1
ATOM 795 N N . VAL A 1 99 ? 0.091 -5.193 -13.279 1.00 95.50 99 VAL A N 1
ATOM 796 C CA . VAL A 1 99 ? 0.121 -6.340 -12.358 1.00 95.50 99 VAL A CA 1
ATOM 797 C C . VAL A 1 99 ? 0.183 -5.875 -10.898 1.00 95.50 99 VAL A C 1
ATOM 799 O O . VAL A 1 99 ? -0.587 -6.358 -10.066 1.00 95.50 99 VAL A O 1
ATOM 802 N N . ILE A 1 100 ? 1.049 -4.905 -10.588 1.00 94.94 100 ILE A N 1
ATOM 803 C CA . ILE A 1 100 ? 1.192 -4.309 -9.252 1.00 94.94 100 ILE A CA 1
ATOM 804 C C . ILE A 1 100 ? -0.104 -3.624 -8.827 1.00 94.94 100 ILE A C 1
ATOM 806 O O . ILE A 1 100 ? -0.590 -3.875 -7.724 1.00 94.94 100 ILE A O 1
ATOM 810 N N . TYR A 1 101 ? -0.697 -2.809 -9.700 1.00 94.56 101 TYR A N 1
ATOM 811 C CA . TYR A 1 101 ? -1.959 -2.128 -9.423 1.00 94.56 101 TYR A CA 1
ATOM 812 C C . TYR A 1 101 ? -3.075 -3.127 -9.100 1.00 94.56 101 TYR A C 1
ATOM 814 O O . TYR A 1 101 ? -3.752 -3.015 -8.074 1.00 94.56 101 TYR A O 1
ATOM 822 N N . ARG A 1 102 ? -3.229 -4.160 -9.936 1.00 95.31 102 ARG A N 1
ATOM 823 C CA . ARG A 1 102 ? -4.263 -5.182 -9.757 1.00 95.31 102 ARG A CA 1
ATOM 824 C C . ARG A 1 102 ? -4.058 -5.991 -8.477 1.00 95.31 102 ARG A C 1
ATOM 826 O O . ARG A 1 102 ? -5.025 -6.298 -7.776 1.00 95.31 102 ARG A O 1
ATOM 833 N N . HIS A 1 103 ? -2.807 -6.313 -8.156 1.00 95.19 103 HIS A N 1
ATOM 834 C CA . HIS A 1 103 ? -2.459 -6.985 -6.910 1.00 95.19 103 HIS A CA 1
ATOM 835 C C . HIS A 1 103 ? -2.765 -6.108 -5.690 1.00 95.19 103 HIS A C 1
ATOM 837 O O . HIS A 1 103 ? -3.392 -6.582 -4.741 1.00 95.19 103 HIS A O 1
ATOM 843 N N . GLY A 1 104 ? -2.393 -4.826 -5.733 1.00 94.06 104 GLY A N 1
ATOM 844 C CA . GLY A 1 104 ? -2.665 -3.858 -4.670 1.00 94.06 104 GLY A CA 1
ATOM 845 C C . GLY A 1 104 ? -4.159 -3.709 -4.384 1.00 94.06 104 GLY A C 1
ATOM 846 O O . GLY A 1 104 ? -4.577 -3.732 -3.226 1.00 94.06 104 GLY A O 1
ATOM 847 N N . GLU A 1 105 ? -4.990 -3.661 -5.427 1.00 94.50 105 GLU A N 1
ATOM 848 C CA . GLU A 1 105 ? -6.446 -3.625 -5.283 1.00 94.50 105 GLU A CA 1
ATOM 849 C C . GLU A 1 105 ? -6.987 -4.885 -4.582 1.00 94.50 105 GLU A C 1
ATOM 851 O O . GLU A 1 105 ? -7.814 -4.802 -3.669 1.00 94.50 105 GLU A O 1
ATOM 856 N N . ASN A 1 106 ? -6.497 -6.067 -4.966 1.00 93.19 106 ASN A N 1
ATOM 857 C CA . ASN A 1 106 ? -6.879 -7.325 -4.329 1.00 93.19 106 ASN A CA 1
ATOM 858 C C . ASN A 1 106 ? -6.459 -7.377 -2.849 1.00 93.19 106 ASN A C 1
ATOM 860 O O . ASN A 1 106 ? -7.265 -7.736 -1.987 1.00 93.19 106 ASN A O 1
ATOM 864 N N . ILE A 1 107 ? -5.221 -6.978 -2.550 1.00 94.50 107 ILE A N 1
ATOM 865 C CA . ILE A 1 107 ? -4.687 -6.905 -1.187 1.00 94.50 107 ILE A CA 1
ATOM 866 C C . ILE A 1 107 ? -5.507 -5.939 -0.330 1.00 94.50 107 ILE A C 1
ATOM 868 O O . ILE A 1 107 ? -5.896 -6.296 0.781 1.00 94.50 107 ILE A O 1
ATOM 872 N N . SER A 1 108 ? -5.860 -4.765 -0.854 1.00 94.00 108 SER A N 1
ATOM 873 C CA . SER A 1 108 ? -6.714 -3.799 -0.153 1.00 94.00 108 SER A CA 1
ATOM 874 C C . SER A 1 108 ? -8.057 -4.421 0.256 1.00 94.00 108 SER A C 1
ATOM 876 O O . SER A 1 108 ? -8.472 -4.346 1.416 1.00 94.00 108 SER A O 1
ATOM 878 N N . ARG A 1 109 ? -8.706 -5.165 -0.652 1.00 94.81 109 ARG A N 1
ATOM 879 C CA . ARG A 1 109 ? -9.954 -5.892 -0.346 1.00 94.81 109 ARG A CA 1
ATOM 880 C C . ARG A 1 109 ? -9.766 -6.989 0.708 1.00 94.81 109 ARG A C 1
ATOM 882 O O . ARG A 1 109 ? -10.697 -7.265 1.469 1.00 94.81 109 ARG A O 1
ATOM 889 N N . LEU A 1 110 ? -8.613 -7.658 0.738 1.00 94.69 110 LEU A N 1
ATOM 890 C CA . LEU A 1 110 ? -8.288 -8.651 1.767 1.00 94.69 110 LEU A CA 1
ATOM 891 C C . LEU A 1 110 ? -8.078 -7.983 3.130 1.00 94.69 110 LEU A C 1
ATOM 893 O O . LEU A 1 110 ? -8.669 -8.432 4.110 1.00 94.69 110 LEU A O 1
ATOM 897 N N . PHE A 1 111 ? -7.353 -6.864 3.188 1.00 95.88 111 PHE A N 1
ATOM 898 C CA . PHE A 1 111 ? -7.202 -6.085 4.416 1.00 95.88 111 PHE A CA 1
ATOM 899 C C . PHE A 1 111 ? -8.552 -5.618 4.958 1.00 95.88 111 PHE A C 1
ATOM 901 O O . PHE A 1 111 ? -8.825 -5.818 6.135 1.00 95.88 111 PHE A O 1
ATOM 908 N N . ILE A 1 112 ? -9.454 -5.089 4.125 1.00 95.88 112 ILE A N 1
ATOM 909 C CA . ILE A 1 112 ? -10.805 -4.690 4.570 1.00 95.88 112 ILE A CA 1
ATOM 910 C C . ILE A 1 112 ? -11.573 -5.870 5.201 1.00 95.88 112 ILE A C 1
ATOM 912 O O . ILE A 1 112 ? -12.377 -5.684 6.120 1.00 95.88 112 ILE A O 1
ATOM 916 N N . ARG A 1 113 ? -11.363 -7.100 4.716 1.00 95.38 113 ARG A N 1
ATOM 917 C CA . ARG A 1 113 ? -11.944 -8.307 5.324 1.00 95.38 113 ARG A CA 1
ATOM 918 C C . ARG A 1 113 ? -11.274 -8.645 6.656 1.00 95.38 113 ARG A C 1
ATOM 920 O O . ARG A 1 113 ? -11.994 -8.824 7.637 1.00 95.38 113 ARG A O 1
ATOM 927 N N . ALA A 1 114 ? -9.944 -8.657 6.713 1.00 96.44 114 ALA A N 1
ATOM 928 C CA . ALA A 1 114 ? -9.186 -8.915 7.938 1.00 96.44 114 ALA A CA 1
ATOM 929 C C . ALA A 1 114 ? -9.512 -7.897 9.045 1.00 96.44 114 ALA A C 1
ATOM 931 O O . ALA A 1 114 ? -9.816 -8.289 10.167 1.00 96.44 114 ALA A O 1
ATOM 932 N N . TRP A 1 115 ? -9.586 -6.603 8.720 1.00 94.88 115 TRP A N 1
ATOM 933 C CA . TRP A 1 115 ? -9.969 -5.546 9.662 1.00 94.88 115 TRP A CA 1
ATOM 934 C C . TRP A 1 115 ? -11.391 -5.723 10.209 1.00 94.88 115 TRP A C 1
ATOM 936 O O . TRP A 1 115 ? -11.630 -5.500 11.395 1.00 94.88 115 TRP A O 1
ATOM 946 N N . ARG A 1 116 ? -12.342 -6.191 9.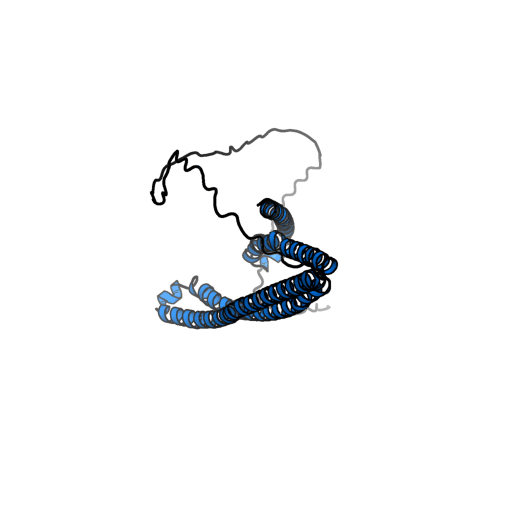387 1.00 94.62 116 ARG A N 1
ATOM 947 C CA . ARG A 1 116 ? -13.692 -6.538 9.866 1.00 94.62 116 ARG A CA 1
ATOM 948 C C . ARG A 1 116 ? -13.691 -7.730 10.823 1.00 94.62 116 ARG A C 1
ATOM 950 O O . ARG A 1 116 ? -14.474 -7.731 11.768 1.00 94.62 116 ARG A O 1
ATOM 957 N N . LYS A 1 117 ? -12.844 -8.738 10.591 1.00 96.12 117 LYS A N 1
ATOM 958 C CA . LYS A 1 117 ? -12.654 -9.853 11.535 1.00 96.12 117 LYS A CA 1
ATOM 959 C C . LYS A 1 117 ? -12.010 -9.352 12.836 1.00 96.12 117 LYS A C 1
ATOM 961 O O . LYS A 1 117 ? -12.506 -9.677 13.908 1.00 96.12 117 LYS A O 1
ATOM 966 N N . TRP A 1 118 ? -10.986 -8.501 12.739 1.00 96.94 118 TRP A N 1
ATOM 967 C CA . TRP A 1 118 ? -10.271 -7.927 13.884 1.00 96.94 118 TRP A CA 1
ATOM 968 C C . TRP A 1 118 ? -11.190 -7.119 14.796 1.00 96.94 118 TRP A C 1
ATOM 970 O O . TRP A 1 118 ? -11.145 -7.287 16.011 1.00 96.94 118 TRP A O 1
ATOM 980 N N . SER A 1 119 ? -12.105 -6.334 14.216 1.00 94.12 119 SER A N 1
ATOM 981 C CA . SER A 1 119 ? -13.127 -5.614 14.987 1.00 94.12 119 SER A CA 1
ATOM 982 C C . SER A 1 119 ? -13.905 -6.544 15.923 1.00 94.12 119 SER A C 1
ATOM 984 O O . SER A 1 119 ? -14.170 -6.183 17.062 1.00 94.12 119 SER A O 1
ATOM 986 N N . ARG A 1 120 ? -14.215 -7.773 15.492 1.00 94.06 120 ARG A N 1
ATOM 987 C CA . ARG A 1 120 ? -14.960 -8.732 16.322 1.00 94.06 120 ARG A CA 1
ATOM 988 C C . ARG A 1 120 ? -14.154 -9.277 17.492 1.00 94.06 120 ARG A C 1
ATOM 990 O O . ARG A 1 120 ? -14.747 -9.640 18.501 1.00 94.06 120 ARG A O 1
ATOM 997 N N . VAL A 1 121 ? -12.833 -9.362 17.353 1.00 96.25 121 VAL A N 1
ATOM 998 C CA . VAL A 1 121 ? -11.934 -9.698 18.464 1.00 96.25 121 VAL A CA 1
ATOM 999 C C . VAL A 1 121 ? -11.929 -8.546 19.465 1.00 96.25 121 VAL A C 1
ATOM 1001 O O . VAL A 1 121 ? -12.115 -8.760 20.662 1.00 96.25 121 VAL A O 1
ATOM 1004 N N . THR A 1 122 ? -11.808 -7.308 18.975 1.00 93.12 122 THR A N 1
ATOM 1005 C CA . THR A 1 122 ? -11.850 -6.119 19.835 1.00 93.12 122 THR A CA 1
ATOM 1006 C C . THR A 1 122 ? -13.205 -5.910 20.511 1.00 93.12 122 THR A C 1
ATOM 1008 O O . THR A 1 122 ? -13.237 -5.382 21.620 1.00 93.12 122 THR A O 1
ATOM 1011 N N . ASP A 1 123 ? -14.308 -6.361 19.905 1.00 93.88 123 ASP A N 1
ATOM 1012 C CA . ASP A 1 123 ? -15.637 -6.335 20.527 1.00 93.88 123 ASP A CA 1
ATOM 1013 C C . ASP A 1 123 ? -15.680 -7.244 21.769 1.00 93.88 123 ASP A C 1
ATOM 1015 O O . ASP A 1 123 ? -16.111 -6.799 22.827 1.00 93.88 123 ASP A O 1
ATOM 1019 N N . VAL A 1 124 ? -15.136 -8.472 21.691 1.00 94.88 124 VAL A N 1
ATOM 1020 C CA . VAL A 1 124 ? -15.051 -9.389 22.851 1.00 94.88 124 VAL A CA 1
ATOM 1021 C C . VAL A 1 124 ? -14.253 -8.752 23.989 1.00 94.88 124 VAL A C 1
ATOM 1023 O O . VAL A 1 124 ? -14.688 -8.758 25.135 1.00 94.88 124 VAL A O 1
ATOM 1026 N N . LEU A 1 125 ? -13.108 -8.143 23.677 1.00 95.19 125 LEU A N 1
ATOM 1027 C CA . LEU A 1 125 ? -12.301 -7.418 24.664 1.00 95.19 125 LEU A CA 1
ATOM 1028 C C . LEU A 1 125 ? -13.071 -6.240 25.285 1.00 95.19 125 LEU A C 1
ATOM 1030 O O . LEU A 1 125 ? -13.016 -6.038 26.498 1.00 95.19 125 LEU A O 1
ATOM 1034 N N . SER A 1 126 ? -13.785 -5.473 24.458 1.00 92.50 126 SER A N 1
ATOM 1035 C CA . SER A 1 126 ? -14.540 -4.290 24.887 1.00 92.50 126 SER A CA 1
ATOM 1036 C C . SER A 1 126 ? -15.730 -4.643 25.780 1.00 92.50 126 SER A C 1
ATOM 1038 O O . SER A 1 126 ? -16.058 -3.859 26.668 1.00 92.50 126 SER A O 1
ATOM 1040 N N . ASP A 1 127 ? -16.339 -5.812 25.579 1.00 92.69 127 ASP A N 1
ATOM 1041 C CA . ASP A 1 127 ? -17.424 -6.332 26.416 1.00 92.69 127 ASP A CA 1
ATOM 1042 C C . ASP A 1 127 ? -16.880 -6.945 27.721 1.00 92.69 127 ASP A C 1
ATOM 1044 O O . ASP A 1 127 ? -17.369 -6.654 28.818 1.00 92.69 127 ASP A O 1
ATOM 1048 N N . THR A 1 128 ? -15.837 -7.774 27.620 1.00 94.94 128 THR A N 1
ATOM 1049 C CA . THR A 1 128 ? -15.360 -8.619 28.724 1.00 94.94 128 THR A CA 1
ATOM 1050 C C . THR A 1 128 ? -14.479 -7.871 29.723 1.00 94.94 128 THR A C 1
ATOM 1052 O O . THR A 1 128 ? -14.601 -8.105 30.925 1.00 94.94 128 THR A O 1
ATOM 1055 N N . ILE A 1 129 ? -13.619 -6.941 29.286 1.00 94.50 129 ILE A N 1
ATOM 1056 C CA . ILE A 1 129 ? -12.699 -6.237 30.201 1.00 94.50 129 ILE A CA 1
ATOM 1057 C C . ILE A 1 129 ? -13.460 -5.354 31.208 1.00 94.50 129 ILE A C 1
ATOM 1059 O O . ILE A 1 129 ? -13.239 -5.508 32.412 1.00 94.50 129 ILE A O 1
ATOM 1063 N N . PRO A 1 130 ? -14.389 -4.465 30.798 1.00 95.12 130 PRO A N 1
ATOM 1064 C CA . PRO A 1 130 ? -15.187 -3.697 31.756 1.00 95.12 130 PRO A CA 1
ATOM 1065 C C . PRO A 1 130 ? -16.122 -4.589 32.590 1.00 95.12 130 PRO A C 1
ATOM 1067 O O . PRO A 1 130 ? -16.398 -4.287 33.754 1.00 95.12 130 PRO A O 1
ATOM 1070 N N . GLY A 1 131 ? -16.593 -5.696 32.003 1.00 93.94 131 GLY A N 1
ATOM 1071 C CA . GLY A 1 131 ? -17.483 -6.684 32.614 1.00 93.94 131 GLY A CA 1
ATOM 1072 C C . GLY A 1 131 ? -16.790 -7.768 33.446 1.00 93.94 131 GLY A C 1
ATOM 1073 O O . GLY A 1 131 ? -17.459 -8.704 33.880 1.00 93.94 131 GLY A O 1
ATOM 1074 N N . ILE A 1 132 ? -15.482 -7.663 33.710 1.00 97.38 132 ILE A N 1
ATOM 1075 C CA . ILE A 1 132 ? -14.682 -8.781 34.241 1.00 97.38 132 ILE A CA 1
ATOM 1076 C C . ILE A 1 132 ? -15.195 -9.336 35.576 1.00 97.38 132 ILE A C 1
ATOM 1078 O O . ILE A 1 132 ? -15.130 -10.539 35.820 1.00 97.38 132 ILE A O 1
ATOM 1082 N N . ARG A 1 133 ? -15.777 -8.480 36.427 1.00 97.75 133 ARG A N 1
ATOM 1083 C CA . ARG A 1 133 ? -16.387 -8.902 37.699 1.00 97.75 133 ARG A CA 1
ATOM 1084 C C . ARG A 1 133 ? -17.562 -9.857 37.494 1.00 97.75 133 ARG A C 1
ATOM 1086 O O . ARG A 1 133 ? -17.728 -10.766 38.294 1.00 97.75 133 ARG A O 1
ATOM 1093 N N . VAL A 1 134 ? -18.352 -9.667 36.435 1.00 97.69 134 VAL A N 1
ATOM 1094 C CA . VAL A 1 134 ? -19.486 -10.542 36.100 1.00 97.69 134 VAL A CA 1
ATOM 1095 C C . VAL A 1 134 ? -18.967 -11.893 35.626 1.00 97.69 134 VAL A C 1
ATOM 1097 O O . VAL A 1 134 ? -19.399 -12.919 36.134 1.00 97.69 134 VAL A O 1
ATOM 1100 N N . VAL A 1 135 ? -17.985 -11.899 34.723 1.00 97.94 135 VAL A N 1
ATOM 1101 C CA . VAL A 1 135 ? -17.374 -13.142 34.225 1.00 97.94 135 VAL A CA 1
ATOM 1102 C C . VAL A 1 135 ? -16.815 -13.979 35.378 1.00 97.94 135 VAL A C 1
ATOM 1104 O O . VAL A 1 135 ? -17.131 -15.160 35.475 1.00 97.94 135 VAL A O 1
ATOM 1107 N N . LYS A 1 136 ? -16.080 -13.342 36.299 1.00 97.62 136 LYS A N 1
ATOM 1108 C CA . LYS A 1 136 ? -15.529 -13.977 37.507 1.00 97.62 136 LYS A CA 1
ATOM 1109 C C . LYS A 1 136 ? -16.614 -14.469 38.469 1.00 97.62 136 LYS A C 1
ATOM 1111 O O . LYS A 1 136 ? -16.502 -15.564 39.002 1.00 97.62 136 LYS A O 1
ATOM 1116 N N . ALA A 1 137 ? -17.676 -13.690 38.683 1.00 97.94 137 ALA A N 1
ATOM 1117 C CA . ALA A 1 137 ? -18.769 -14.065 39.586 1.00 97.94 137 ALA A CA 1
ATOM 1118 C C . ALA A 1 137 ? -19.550 -15.301 39.109 1.00 97.94 137 ALA A C 1
ATOM 1120 O O . ALA A 1 137 ? -20.084 -16.037 39.933 1.00 97.94 137 ALA A O 1
ATOM 1121 N N . PHE A 1 138 ? -19.602 -15.534 37.795 1.00 97.75 138 PHE A N 1
ATOM 1122 C CA . PHE A 1 138 ? -20.262 -16.696 37.193 1.00 97.75 138 PHE A CA 1
ATOM 1123 C C . PHE A 1 138 ? -19.287 -17.811 36.769 1.00 97.75 138 PHE A C 1
ATOM 1125 O O . PHE A 1 138 ? -19.727 -18.774 36.136 1.00 97.75 138 PHE A O 1
ATOM 1132 N N . ASN A 1 139 ? -17.992 -17.691 37.100 1.00 97.69 139 ASN A N 1
ATOM 1133 C CA . ASN A 1 139 ? -16.929 -18.633 36.727 1.00 97.69 139 ASN A CA 1
ATOM 1134 C C . ASN A 1 139 ? -16.937 -18.973 35.214 1.00 97.69 139 ASN A C 1
ATOM 1136 O O . ASN A 1 139 ? -16.952 -20.140 34.822 1.00 97.69 139 ASN A O 1
ATOM 1140 N N . GLN A 1 140 ? -17.059 -17.941 34.364 1.00 97.81 140 GLN A N 1
ATOM 1141 C CA . GLN A 1 140 ? -17.218 -18.044 32.900 1.00 97.81 140 GLN A CA 1
ATOM 1142 C C . GLN A 1 140 ? -15.930 -17.748 32.108 1.00 97.81 140 GLN A C 1
ATOM 1144 O O . GLN A 1 140 ? -15.990 -17.507 30.902 1.00 97.81 140 GLN A O 1
ATOM 1149 N N . GLU A 1 141 ? -14.764 -17.730 32.748 1.00 97.69 141 GLU A N 1
ATOM 1150 C CA . GLU A 1 141 ? -13.498 -17.366 32.104 1.00 97.69 141 GLU A CA 1
ATOM 1151 C C . GLU A 1 141 ? -13.167 -18.271 30.920 1.00 97.69 141 GLU A C 1
ATOM 1153 O O . GLU A 1 141 ? -12.888 -17.763 29.836 1.00 97.69 141 GLU A O 1
ATOM 1158 N N . ASP A 1 142 ? -13.271 -19.589 31.094 1.00 97.88 142 ASP A N 1
ATOM 1159 C CA . ASP A 1 142 ? -12.962 -20.560 30.039 1.00 97.88 142 ASP A CA 1
ATOM 1160 C C . ASP A 1 142 ? -13.857 -20.362 28.811 1.00 97.88 142 ASP A C 1
ATOM 1162 O O . ASP A 1 142 ? -13.399 -20.435 27.671 1.00 97.88 142 ASP A O 1
ATOM 1166 N N . ARG A 1 143 ? -15.131 -20.013 29.031 1.00 97.06 143 ARG A N 1
ATOM 1167 C CA . ARG A 1 143 ? -16.078 -19.718 27.952 1.00 97.06 143 ARG A CA 1
ATOM 1168 C C . ARG A 1 143 ? -15.673 -18.473 27.164 1.00 97.06 143 ARG A C 1
ATOM 1170 O O . ARG A 1 143 ? -15.731 -18.488 25.935 1.00 97.06 143 ARG A O 1
ATOM 1177 N N . GLU A 1 144 ? -15.273 -17.398 27.843 1.00 97.38 144 GLU A N 1
ATOM 1178 C CA . GLU A 1 144 ? -14.812 -16.179 27.165 1.00 97.38 144 GLU A CA 1
ATOM 1179 C C . GLU A 1 144 ? -13.445 -16.379 26.487 1.00 97.38 144 GLU A C 1
ATOM 1181 O O . GLU A 1 144 ? -13.220 -15.820 25.413 1.00 97.38 144 GLU A O 1
ATOM 1186 N N . ILE A 1 145 ? -12.566 -17.227 27.042 1.00 97.62 145 ILE A N 1
ATOM 1187 C CA . ILE A 1 145 ? -11.298 -17.630 26.407 1.00 97.62 145 ILE A CA 1
ATOM 1188 C C . ILE A 1 145 ? -11.569 -18.371 25.094 1.00 97.62 145 ILE A C 1
ATOM 1190 O O . ILE A 1 145 ? -10.997 -18.007 24.067 1.00 97.62 145 ILE A O 1
ATOM 1194 N N . VAL A 1 146 ? -12.473 -19.358 25.093 1.00 97.81 146 VAL A N 1
ATOM 1195 C CA . VAL A 1 146 ? -12.861 -20.085 23.871 1.00 97.81 146 VAL A CA 1
ATOM 1196 C C . VAL A 1 146 ? -13.482 -19.134 22.848 1.00 97.81 146 VAL A C 1
ATOM 1198 O O . VAL A 1 146 ? -13.054 -19.107 21.695 1.00 97.81 146 VAL A O 1
ATOM 1201 N N . ARG A 1 147 ? -14.421 -18.276 23.268 1.00 96.19 147 ARG A N 1
ATOM 1202 C CA . ARG A 1 147 ? -15.057 -17.280 22.390 1.00 96.19 147 ARG A CA 1
ATOM 1203 C C . ARG A 1 147 ? -14.040 -16.319 21.767 1.00 96.19 147 ARG A C 1
ATOM 1205 O O . ARG A 1 147 ? -14.181 -15.949 20.601 1.00 96.19 147 ARG A O 1
ATOM 1212 N N . PHE A 1 148 ? -13.032 -15.887 22.525 1.00 97.56 148 PHE A N 1
ATOM 1213 C CA . PHE A 1 148 ? -11.932 -15.084 21.994 1.00 97.56 148 PHE A CA 1
ATOM 1214 C C . PHE A 1 148 ? -11.101 -15.886 20.986 1.00 97.56 148 PHE A C 1
ATOM 1216 O O . PHE A 1 148 ? -10.832 -15.385 19.894 1.00 97.56 148 PHE A O 1
ATOM 1223 N N . GLY A 1 149 ? -10.743 -17.127 21.331 1.00 97.88 149 GLY A N 1
ATOM 1224 C CA . GLY A 1 149 ? -9.981 -18.049 20.488 1.00 97.88 149 GLY A CA 1
ATOM 1225 C C . GLY A 1 149 ? -10.616 -18.249 19.114 1.00 97.88 149 GLY A C 1
ATOM 1226 O O . GLY A 1 149 ? -9.969 -17.980 18.105 1.00 97.88 149 GLY A O 1
ATOM 1227 N N . GLU A 1 150 ? -11.910 -18.575 19.068 1.00 97.06 150 GLU A N 1
ATOM 1228 C CA . GLU A 1 150 ? -12.666 -18.747 17.818 1.00 97.06 150 GLU A CA 1
ATOM 1229 C C . GLU A 1 150 ? -12.602 -17.503 16.919 1.00 97.06 150 GLU A C 1
ATOM 1231 O O . GLU A 1 150 ? -12.434 -17.600 15.704 1.00 97.06 150 GLU A O 1
ATOM 1236 N N . ARG A 1 151 ? -12.724 -16.298 17.499 1.00 96.50 151 ARG A N 1
ATOM 1237 C CA . ARG A 1 151 ? -12.649 -15.039 16.734 1.00 96.50 151 ARG A CA 1
ATOM 1238 C C . ARG A 1 151 ? -11.230 -14.702 16.306 1.00 96.50 151 ARG A C 1
ATOM 1240 O O . ARG A 1 151 ? -11.055 -14.106 15.243 1.00 96.50 151 ARG A O 1
ATOM 1247 N N . ASN A 1 152 ? -10.242 -15.070 17.110 1.00 97.81 152 ASN A N 1
ATOM 1248 C CA . ASN A 1 152 ? -8.840 -14.866 16.799 1.00 97.81 152 ASN A CA 1
ATOM 1249 C C . ASN A 1 152 ? -8.385 -15.780 15.650 1.00 97.81 152 ASN A C 1
ATOM 1251 O O . ASN A 1 152 ? -7.755 -15.298 14.716 1.00 97.81 152 ASN A O 1
ATOM 1255 N N . GLU A 1 153 ? -8.791 -17.053 15.638 1.00 98.00 153 GLU A N 1
ATOM 1256 C CA . GLU A 1 153 ? -8.533 -17.978 14.521 1.00 98.00 153 GLU A CA 1
ATOM 1257 C C . GLU A 1 153 ? -9.103 -17.451 13.198 1.00 98.00 153 GLU A C 1
ATOM 1259 O O . GLU A 1 153 ? -8.435 -17.454 12.161 1.00 98.00 153 GLU A O 1
ATOM 1264 N N . ASP A 1 154 ? -10.321 -16.913 13.259 1.00 95.56 154 ASP A N 1
ATOM 1265 C CA . ASP A 1 154 ? -11.030 -16.261 12.159 1.00 95.56 154 ASP A CA 1
ATOM 1266 C C . ASP A 1 154 ? -10.217 -15.103 11.540 1.00 95.56 154 ASP A C 1
ATOM 1268 O O . ASP A 1 154 ? -10.208 -14.897 10.323 1.00 95.56 154 ASP A O 1
ATOM 1272 N N . VAL A 1 155 ? -9.534 -14.327 12.389 1.00 96.88 155 VAL A N 1
ATOM 1273 C CA . VAL A 1 155 ? -8.633 -13.239 11.990 1.00 96.88 155 VAL A CA 1
ATOM 1274 C C . VAL A 1 155 ? -7.336 -13.790 11.410 1.00 96.88 155 VAL A C 1
ATOM 1276 O O . VAL A 1 155 ? -6.914 -13.354 10.336 1.00 96.88 155 VAL A O 1
ATOM 1279 N N . THR A 1 156 ? -6.710 -14.746 12.097 1.00 97.56 156 THR A N 1
ATOM 1280 C CA . THR A 1 156 ? -5.451 -15.367 11.678 1.00 97.56 156 THR A CA 1
ATOM 1281 C C . THR A 1 156 ? -5.583 -15.998 10.296 1.00 97.56 156 THR A C 1
ATOM 1283 O O . THR A 1 156 ? -4.700 -15.825 9.457 1.00 97.56 156 THR A O 1
ATOM 1286 N N . ALA A 1 157 ? -6.705 -16.659 10.004 1.00 96.62 157 ALA A N 1
ATOM 1287 C CA . ALA A 1 157 ? -6.974 -17.231 8.690 1.00 96.62 157 ALA A CA 1
ATOM 1288 C C . ALA A 1 157 ? -6.996 -16.167 7.574 1.00 96.62 157 ALA A C 1
ATOM 1290 O O . ALA A 1 157 ? -6.426 -16.389 6.502 1.00 96.62 157 ALA A O 1
ATOM 1291 N N . GLU A 1 158 ? -7.607 -14.999 7.806 1.00 95.31 158 GLU A N 1
ATOM 1292 C CA . GLU A 1 158 ? -7.628 -13.917 6.811 1.00 95.31 158 GLU A CA 1
ATOM 1293 C C . GLU A 1 158 ? -6.259 -13.239 6.657 1.00 95.31 158 GLU A C 1
ATOM 1295 O O . GLU A 1 158 ? -5.838 -12.974 5.529 1.00 95.31 158 GLU A O 1
ATOM 1300 N N . PHE A 1 159 ? -5.515 -13.022 7.746 1.00 96.75 159 PHE A N 1
ATOM 1301 C CA . PHE A 1 159 ? -4.143 -12.515 7.643 1.00 96.75 159 PHE A CA 1
ATOM 1302 C C . PHE A 1 159 ? -3.214 -13.503 6.936 1.00 96.75 159 PHE A C 1
ATOM 1304 O O . PHE A 1 159 ? -2.438 -13.089 6.080 1.00 96.75 159 PHE A O 1
ATOM 1311 N N . ASN A 1 160 ? -3.348 -14.809 7.169 1.00 96.88 160 ASN A N 1
ATOM 1312 C CA . ASN A 1 160 ? -2.583 -15.824 6.439 1.00 96.88 160 ASN A CA 1
ATOM 1313 C C . ASN A 1 160 ? -2.858 -15.794 4.928 1.00 96.88 160 ASN A C 1
ATOM 1315 O O . ASN A 1 160 ? -1.945 -16.028 4.133 1.00 96.88 160 ASN A O 1
ATOM 1319 N N . ARG A 1 161 ? -4.083 -15.457 4.499 1.00 94.38 161 ARG A N 1
ATOM 1320 C CA . ARG A 1 161 ? -4.397 -15.241 3.074 1.00 94.38 161 ARG A CA 1
ATOM 1321 C C . ARG A 1 161 ? -3.696 -14.005 2.513 1.00 94.38 161 ARG A C 1
ATOM 1323 O O . ARG A 1 161 ? -3.177 -14.067 1.400 1.00 94.38 161 ARG A O 1
ATOM 1330 N N . ILE A 1 162 ? -3.648 -12.910 3.276 1.00 95.44 162 ILE A N 1
ATOM 1331 C CA . ILE A 1 162 ? -2.887 -11.702 2.911 1.00 95.44 162 ILE A CA 1
ATOM 1332 C C . ILE A 1 162 ? -1.398 -12.042 2.796 1.00 95.44 162 ILE A C 1
ATOM 1334 O O . ILE A 1 162 ? -0.790 -11.759 1.765 1.00 95.44 162 ILE A O 1
ATOM 1338 N N . HIS A 1 163 ? -0.831 -12.710 3.803 1.00 94.88 163 HIS A N 1
ATOM 1339 C CA . HIS A 1 163 ? 0.573 -13.106 3.810 1.00 94.88 163 HIS A CA 1
ATOM 1340 C C . HIS A 1 163 ? 0.909 -14.011 2.633 1.00 94.88 163 HIS A C 1
ATOM 1342 O O . HIS A 1 163 ? 1.859 -13.714 1.926 1.00 94.88 163 HIS A O 1
ATOM 1348 N N . ARG A 1 164 ? 0.104 -15.043 2.347 1.00 94.06 164 ARG A N 1
ATOM 1349 C CA . ARG A 1 164 ? 0.318 -15.913 1.179 1.00 94.06 164 ARG A CA 1
ATOM 1350 C C . ARG A 1 164 ? 0.301 -15.130 -0.134 1.00 94.06 164 ARG A C 1
ATOM 1352 O O . ARG A 1 164 ? 1.131 -15.378 -1.006 1.00 94.06 164 ARG A O 1
ATOM 1359 N N . SER A 1 165 ? -0.631 -14.188 -0.274 1.00 92.69 165 SER A N 1
ATOM 1360 C CA . SER A 1 165 ? -0.696 -13.311 -1.445 1.00 92.69 165 SER A CA 1
ATOM 1361 C C . SER A 1 165 ? 0.587 -12.481 -1.581 1.00 92.69 165 SER A C 1
ATOM 1363 O O . SER A 1 165 ? 1.166 -12.437 -2.662 1.00 92.69 165 SER A O 1
ATOM 1365 N N . TRP A 1 166 ? 1.077 -11.893 -0.486 1.00 87.62 166 TRP A N 1
ATOM 1366 C CA . TRP A 1 166 ? 2.299 -11.084 -0.473 1.00 87.62 166 TRP A CA 1
ATOM 1367 C C . TRP A 1 166 ? 3.559 -11.921 -0.744 1.00 87.62 166 TRP A C 1
ATOM 1369 O O . TRP A 1 166 ? 4.345 -11.591 -1.634 1.00 87.62 166 TRP A O 1
ATOM 1379 N N . THR A 1 167 ? 3.748 -13.022 -0.012 1.00 93.06 167 THR A N 1
ATOM 1380 C CA . THR A 1 167 ? 4.959 -13.855 -0.078 1.00 93.06 167 THR A CA 1
ATOM 1381 C C . THR A 1 167 ? 5.114 -14.574 -1.408 1.00 93.06 167 THR A C 1
ATOM 1383 O O . THR A 1 167 ? 6.233 -14.896 -1.782 1.00 93.06 167 THR A O 1
ATOM 1386 N N . THR A 1 168 ? 4.026 -14.788 -2.150 1.00 91.69 168 THR A N 1
ATOM 1387 C CA . THR A 1 168 ? 4.089 -15.346 -3.510 1.00 91.69 168 THR A CA 1
ATOM 1388 C C . THR A 1 168 ? 4.357 -14.260 -4.554 1.00 91.69 168 THR A C 1
ATOM 1390 O O . THR A 1 168 ? 5.072 -14.483 -5.528 1.00 91.69 168 THR A O 1
ATOM 1393 N N . PHE A 1 169 ? 3.797 -13.066 -4.359 1.00 94.00 169 PHE A N 1
ATOM 1394 C CA . PHE A 1 169 ? 3.865 -11.986 -5.337 1.00 94.00 169 PHE A CA 1
ATOM 1395 C C . PHE A 1 169 ? 5.254 -11.356 -5.451 1.00 94.00 169 PHE A C 1
ATOM 1397 O O . PHE A 1 169 ? 5.742 -11.139 -6.559 1.00 94.00 169 PHE A O 1
ATOM 1404 N N . TRP A 1 170 ? 5.908 -11.083 -4.319 1.00 91.12 170 TRP A N 1
ATOM 1405 C CA . TRP A 1 170 ? 7.202 -10.395 -4.318 1.00 91.12 170 TRP A CA 1
ATOM 1406 C C . TRP A 1 170 ? 8.316 -11.187 -5.030 1.00 91.12 170 TRP A C 1
ATOM 1408 O O . TRP A 1 170 ? 8.998 -10.609 -5.879 1.00 91.12 170 TRP A O 1
ATOM 1418 N N . PRO A 1 171 ? 8.471 -12.508 -4.798 1.00 94.12 171 PRO A N 1
ATOM 1419 C CA . PRO A 1 171 ? 9.423 -13.319 -5.553 1.00 94.12 171 PRO A CA 1
ATOM 1420 C C . PRO A 1 171 ? 9.087 -13.404 -7.045 1.00 94.12 171 PRO A C 1
ATOM 1422 O O . PRO A 1 171 ? 9.985 -13.403 -7.879 1.00 94.12 171 PRO A O 1
ATOM 1425 N N . LEU A 1 172 ? 7.806 -13.437 -7.418 1.00 94.31 172 LEU A N 1
ATOM 1426 C CA . LEU A 1 172 ? 7.426 -13.454 -8.832 1.00 94.31 172 LEU A CA 1
ATOM 1427 C C . LEU A 1 172 ? 7.838 -12.154 -9.539 1.00 94.31 172 LEU A C 1
ATOM 1429 O O . LEU A 1 172 ? 8.370 -12.193 -10.649 1.00 94.31 172 LEU A O 1
ATOM 1433 N N . LEU A 1 173 ? 7.642 -11.007 -8.883 1.00 94.81 173 LEU A N 1
ATOM 1434 C CA . LEU A 1 17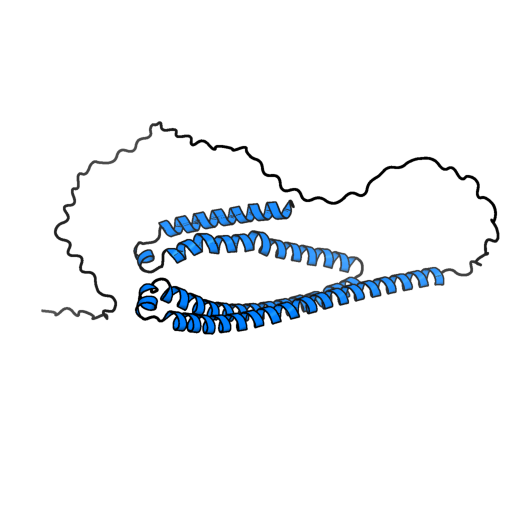3 ? 8.109 -9.724 -9.403 1.00 94.81 173 LEU A CA 1
ATOM 1435 C C . LEU A 1 173 ? 9.632 -9.677 -9.530 1.00 94.81 173 LEU A C 1
ATOM 1437 O O . LEU A 1 173 ? 10.131 -9.255 -10.572 1.00 94.81 173 LEU A O 1
ATOM 1441 N N . ILE A 1 174 ? 10.373 -10.125 -8.508 1.00 94.06 174 ILE A N 1
ATOM 1442 C CA . ILE A 1 174 ? 11.840 -10.070 -8.547 1.00 94.06 174 ILE A CA 1
ATOM 1443 C C . ILE A 1 174 ? 12.411 -10.992 -9.628 1.00 94.06 174 ILE A C 1
ATOM 1445 O O . ILE A 1 174 ? 13.346 -10.606 -10.323 1.00 94.06 174 ILE A O 1
ATOM 1449 N N . LEU A 1 175 ? 11.802 -12.163 -9.849 1.00 95.88 175 LEU A N 1
ATOM 1450 C CA . LEU A 1 175 ? 12.146 -13.043 -10.968 1.00 95.88 175 LEU A CA 1
ATOM 1451 C C . LEU A 1 175 ? 11.925 -12.348 -12.317 1.00 95.88 175 LEU A C 1
ATOM 1453 O O . LEU A 1 175 ? 12.782 -12.446 -13.193 1.00 95.88 175 LEU A O 1
ATOM 1457 N N . GLY A 1 176 ? 10.830 -11.598 -12.469 1.00 94.31 176 GLY A N 1
ATOM 1458 C CA . GLY A 1 176 ? 10.580 -10.786 -13.662 1.00 94.31 176 GLY A CA 1
ATOM 1459 C C . GLY A 1 176 ? 11.655 -9.718 -13.889 1.00 94.31 176 GLY A C 1
ATOM 1460 O O . GLY A 1 176 ? 12.148 -9.564 -15.006 1.00 94.31 176 GLY A O 1
ATOM 1461 N N . VAL A 1 177 ? 12.073 -9.023 -12.828 1.00 93.56 177 VAL A N 1
ATOM 1462 C CA . VAL A 1 177 ? 13.165 -8.035 -12.889 1.00 93.56 177 VAL A CA 1
ATOM 1463 C C . VAL A 1 177 ? 14.500 -8.703 -13.237 1.00 93.56 177 VAL A C 1
ATOM 1465 O O . VAL A 1 177 ? 15.246 -8.193 -14.068 1.00 93.56 177 VAL A O 1
ATOM 1468 N N . HIS A 1 178 ? 14.810 -9.868 -12.668 1.00 95.00 178 HIS A N 1
ATOM 1469 C CA . HIS A 1 178 ? 16.037 -10.595 -13.003 1.00 95.00 178 HIS A CA 1
ATOM 1470 C C . HIS A 1 178 ? 16.043 -11.111 -14.445 1.00 95.00 178 HIS A C 1
ATOM 1472 O O . HIS A 1 178 ? 17.063 -10.986 -15.122 1.00 95.00 178 HIS A O 1
ATOM 1478 N N . ALA A 1 179 ? 14.916 -11.620 -14.947 1.00 94.06 179 ALA A N 1
ATOM 1479 C CA . ALA A 1 179 ? 14.779 -12.014 -16.349 1.00 94.06 179 ALA A CA 1
ATOM 1480 C C . ALA A 1 179 ? 15.017 -10.824 -17.297 1.00 94.06 179 ALA A C 1
ATOM 1482 O O . ALA A 1 179 ? 15.694 -10.954 -18.321 1.00 94.06 179 ALA A O 1
ATOM 1483 N N . MET A 1 180 ? 14.529 -9.640 -16.920 1.00 91.56 180 MET A N 1
ATOM 1484 C CA . MET A 1 180 ? 14.795 -8.395 -17.638 1.00 91.56 180 MET A CA 1
ATOM 1485 C C . MET A 1 180 ? 16.292 -8.054 -17.643 1.00 91.56 180 MET A C 1
ATOM 1487 O O . MET A 1 180 ? 16.842 -7.780 -18.707 1.00 91.56 180 MET A O 1
ATOM 1491 N N . THR A 1 181 ? 16.981 -8.152 -16.502 1.00 91.69 181 THR A N 1
ATOM 1492 C CA . THR A 1 181 ? 18.437 -7.930 -16.412 1.00 91.69 181 THR A CA 1
ATOM 1493 C C . THR A 1 181 ? 19.235 -8.893 -17.296 1.00 91.69 181 THR A C 1
ATOM 1495 O O . THR A 1 181 ? 20.162 -8.462 -17.981 1.00 91.69 181 THR A O 1
ATOM 1498 N N . VAL A 1 182 ? 18.871 -10.180 -17.328 1.00 94.44 182 VAL A N 1
ATOM 1499 C CA . VAL A 1 182 ? 19.507 -11.171 -18.220 1.00 94.44 182 VAL A CA 1
ATOM 1500 C C . VAL A 1 182 ? 19.307 -10.778 -19.685 1.00 94.44 182 VAL A C 1
ATOM 1502 O O . VAL A 1 182 ? 20.269 -10.743 -20.447 1.00 94.44 182 VAL A O 1
ATOM 1505 N N . THR A 1 183 ? 18.094 -10.358 -20.052 1.00 90.50 183 THR A N 1
ATOM 1506 C CA . THR A 1 183 ? 17.780 -9.904 -21.416 1.00 90.50 183 THR A CA 1
ATOM 1507 C C . THR A 1 183 ? 18.640 -8.700 -21.838 1.00 90.50 183 THR A C 1
ATOM 1509 O O . THR A 1 183 ? 19.140 -8.664 -22.963 1.00 90.50 183 THR A O 1
ATOM 1512 N N . VAL A 1 184 ? 18.873 -7.730 -20.938 1.00 90.50 184 VAL A N 1
ATOM 1513 C CA . VAL A 1 184 ? 19.804 -6.603 -21.187 1.00 90.50 184 VAL A CA 1
ATOM 1514 C C . VAL A 1 184 ? 21.211 -7.103 -21.448 1.00 90.50 184 VAL A C 1
ATOM 1516 O O . VAL A 1 184 ? 21.876 -6.651 -22.383 1.00 90.50 184 VAL A O 1
ATOM 1519 N N . TYR A 1 185 ? 21.684 -7.994 -20.580 1.00 92.50 185 TYR A N 1
ATOM 1520 C CA . TYR A 1 185 ? 23.044 -8.495 -20.633 1.00 92.50 185 TYR A CA 1
ATOM 1521 C C . TYR A 1 185 ? 23.303 -9.227 -21.953 1.00 92.50 185 TYR A C 1
ATOM 1523 O O . TYR A 1 185 ? 24.293 -8.939 -22.632 1.00 92.50 185 TYR A O 1
ATOM 1531 N N . ASP A 1 186 ? 22.374 -10.091 -22.360 1.00 91.81 186 ASP A N 1
ATOM 1532 C CA . ASP A 1 186 ? 22.446 -10.839 -23.613 1.00 91.81 186 ASP A CA 1
ATOM 1533 C C . ASP A 1 186 ? 22.444 -9.910 -24.831 1.00 91.81 186 ASP A C 1
ATOM 1535 O O . ASP A 1 186 ? 23.279 -10.067 -25.730 1.00 91.81 186 ASP A O 1
ATOM 1539 N N . TYR A 1 187 ? 21.590 -8.879 -24.834 1.00 90.81 187 TYR A N 1
ATOM 1540 C CA . TYR A 1 187 ? 21.602 -7.850 -25.877 1.00 90.81 187 TYR A CA 1
ATOM 1541 C C . TYR A 1 187 ? 22.960 -7.133 -25.945 1.00 90.81 187 TYR A C 1
ATOM 1543 O O . TYR A 1 187 ? 23.553 -7.007 -27.019 1.00 90.81 187 TYR A O 1
ATOM 1551 N N . GLY A 1 188 ? 23.514 -6.722 -24.800 1.00 89.12 188 GLY A N 1
ATOM 1552 C CA . GLY A 1 188 ? 24.819 -6.059 -24.733 1.00 89.12 188 GLY A CA 1
ATOM 1553 C C . GLY A 1 188 ? 25.980 -6.944 -25.206 1.00 89.12 188 GLY A C 1
ATOM 1554 O O . GLY A 1 188 ? 26.905 -6.474 -25.877 1.00 89.12 188 GLY A O 1
ATOM 1555 N N . VAL A 1 189 ? 25.953 -8.246 -24.904 1.00 92.44 189 VAL A N 1
ATOM 1556 C CA . VAL A 1 189 ? 26.920 -9.222 -25.434 1.00 92.44 189 VAL A CA 1
ATOM 1557 C C . VAL A 1 189 ? 26.778 -9.361 -26.950 1.00 92.44 189 VAL A C 1
ATOM 1559 O O . VAL A 1 189 ? 27.790 -9.317 -27.653 1.00 92.44 189 VAL A O 1
ATOM 1562 N N . ALA A 1 190 ? 25.553 -9.484 -27.466 1.00 89.44 190 ALA A N 1
ATOM 1563 C CA . ALA A 1 190 ? 25.293 -9.614 -28.897 1.00 89.44 190 ALA A CA 1
ATOM 1564 C C . ALA A 1 190 ? 25.798 -8.395 -29.689 1.00 89.44 190 ALA A C 1
ATOM 1566 O O . ALA A 1 190 ? 26.488 -8.557 -30.698 1.00 89.44 190 ALA A O 1
ATOM 1567 N N . VAL A 1 191 ? 25.547 -7.179 -29.192 1.00 88.94 191 VAL A N 1
ATOM 1568 C CA . VAL A 1 191 ? 26.028 -5.935 -29.815 1.00 88.94 191 VAL A CA 1
ATOM 1569 C C . VAL A 1 191 ? 27.558 -5.886 -29.855 1.00 88.94 191 VAL A C 1
ATOM 1571 O O . VAL A 1 191 ? 28.132 -5.605 -30.909 1.00 88.94 191 VAL A O 1
ATOM 1574 N N . ARG A 1 192 ? 28.239 -6.221 -28.748 1.00 89.50 192 ARG A N 1
ATOM 1575 C CA . ARG A 1 192 ? 29.714 -6.252 -28.698 1.00 89.50 192 ARG A CA 1
ATOM 1576 C C . ARG A 1 192 ? 30.307 -7.297 -29.640 1.00 89.50 192 ARG A C 1
ATOM 1578 O O . ARG A 1 192 ? 31.273 -6.999 -30.336 1.00 89.50 192 ARG A O 1
ATOM 1585 N N . ARG A 1 193 ? 29.714 -8.495 -29.712 1.00 89.81 193 ARG A N 1
ATOM 1586 C CA . ARG A 1 193 ? 30.132 -9.547 -30.657 1.00 89.81 193 ARG A CA 1
ATOM 1587 C C . ARG A 1 193 ? 29.988 -9.086 -32.107 1.00 89.81 193 ARG A C 1
ATOM 1589 O O . ARG A 1 193 ? 30.911 -9.267 -32.894 1.00 89.81 193 ARG A O 1
ATOM 1596 N N . ALA A 1 194 ? 28.876 -8.436 -32.446 1.00 86.19 194 ALA A N 1
ATOM 1597 C CA . ALA A 1 194 ? 28.646 -7.899 -33.785 1.00 86.19 194 ALA A CA 1
ATOM 1598 C C . ALA A 1 194 ? 29.589 -6.734 -34.139 1.00 86.19 194 ALA A C 1
ATOM 1600 O O . ALA A 1 194 ? 29.937 -6.560 -35.308 1.00 86.19 194 ALA A O 1
ATOM 1601 N N . ALA A 1 195 ? 29.987 -5.918 -33.159 1.00 85.44 195 ALA A N 1
ATOM 1602 C CA . ALA A 1 195 ? 30.969 -4.851 -33.348 1.00 85.44 195 ALA A CA 1
ATOM 1603 C C . ALA A 1 195 ? 32.381 -5.417 -33.565 1.00 85.44 195 ALA A C 1
ATOM 1605 O O . ALA A 1 195 ? 33.048 -5.035 -34.525 1.00 85.44 195 ALA A O 1
ATOM 1606 N N . ALA A 1 196 ? 32.795 -6.389 -32.745 1.00 85.69 196 ALA A N 1
ATOM 1607 C CA . ALA A 1 196 ? 34.055 -7.100 -32.926 1.00 85.69 196 ALA A CA 1
ATOM 1608 C C . ALA A 1 196 ? 34.111 -7.770 -34.308 1.00 85.69 196 ALA A C 1
ATOM 1610 O O . ALA A 1 196 ? 35.035 -7.511 -35.069 1.00 85.69 196 ALA A O 1
ATOM 1611 N N . ALA A 1 197 ? 33.097 -8.549 -34.695 1.00 83.62 197 ALA A N 1
ATOM 1612 C CA . ALA A 1 197 ? 33.071 -9.210 -36.002 1.00 83.62 197 ALA A CA 1
ATOM 1613 C C . ALA A 1 197 ? 33.218 -8.228 -37.183 1.00 83.62 197 ALA A C 1
ATOM 1615 O O . ALA A 1 197 ? 33.893 -8.546 -38.157 1.00 83.62 197 ALA A O 1
ATOM 1616 N N . ARG A 1 198 ? 32.656 -7.014 -37.082 1.00 81.56 198 ARG A N 1
ATOM 1617 C CA . ARG A 1 198 ? 32.853 -5.945 -38.077 1.00 81.56 198 ARG A CA 1
ATOM 1618 C C . ARG A 1 198 ? 34.281 -5.401 -38.087 1.00 81.56 198 ARG A C 1
ATOM 1620 O O . ARG A 1 198 ? 34.819 -5.161 -39.159 1.00 81.56 198 ARG A O 1
ATOM 1627 N N . GLN A 1 199 ? 34.901 -5.236 -36.922 1.00 78.44 199 GLN A N 1
ATOM 1628 C CA . GLN A 1 199 ? 36.277 -4.749 -36.799 1.00 78.44 199 GLN A CA 1
ATOM 1629 C C . GLN A 1 199 ? 37.309 -5.767 -37.313 1.00 78.44 199 GLN A C 1
ATOM 1631 O O . GLN A 1 199 ? 38.252 -5.385 -37.999 1.00 78.44 199 GLN A O 1
ATOM 1636 N N . TRP A 1 200 ? 37.106 -7.059 -37.031 1.00 62.81 200 TRP A N 1
ATOM 1637 C CA . TRP A 1 200 ? 37.969 -8.149 -37.505 1.00 62.81 200 TRP A CA 1
ATOM 1638 C C . TRP A 1 200 ? 37.684 -8.540 -38.966 1.00 62.81 200 TRP A C 1
ATOM 1640 O O . TRP A 1 200 ? 38.606 -8.899 -39.689 1.00 62.81 200 TRP A O 1
ATOM 1650 N N . GLY A 1 201 ? 36.433 -8.432 -39.429 1.00 60.75 201 GLY A N 1
ATOM 1651 C CA . GLY A 1 201 ? 36.039 -8.702 -40.819 1.00 60.75 201 GLY A CA 1
ATOM 1652 C C . GLY A 1 201 ? 36.396 -7.585 -41.808 1.00 60.75 201 GLY A C 1
ATOM 1653 O O . GLY A 1 201 ? 36.488 -7.839 -43.004 1.00 60.75 201 GLY A O 1
ATOM 1654 N N . ALA A 1 202 ? 36.638 -6.362 -41.322 1.00 55.69 202 ALA A N 1
ATOM 1655 C CA . ALA A 1 202 ? 37.080 -5.219 -42.123 1.00 55.69 202 ALA A CA 1
ATOM 1656 C C . ALA A 1 202 ? 38.608 -5.025 -42.137 1.00 55.69 202 ALA A C 1
ATOM 1658 O O . ALA A 1 202 ? 39.069 -3.953 -42.516 1.00 55.69 202 ALA A O 1
ATOM 1659 N N . ALA A 1 203 ? 39.401 -6.022 -41.728 1.00 51.62 203 ALA A N 1
ATOM 1660 C CA . ALA A 1 203 ? 40.856 -6.006 -41.863 1.00 51.62 203 ALA A CA 1
ATOM 1661 C C . ALA A 1 203 ? 41.279 -6.871 -43.069 1.00 51.62 203 ALA A C 1
ATOM 1663 O O . ALA A 1 203 ? 41.502 -8.073 -42.905 1.00 51.62 203 ALA A O 1
ATOM 1664 N N . PRO A 1 204 ? 41.416 -6.314 -44.291 1.00 48.78 204 PRO A N 1
ATOM 1665 C CA . PRO A 1 204 ? 41.944 -7.066 -45.414 1.00 48.78 204 PRO A CA 1
ATOM 1666 C C . PRO A 1 204 ? 43.463 -7.174 -45.230 1.00 48.78 204 PRO A C 1
ATOM 1668 O O . PRO A 1 204 ? 44.184 -6.179 -45.266 1.00 48.78 204 PRO A O 1
ATOM 1671 N N . GLY A 1 205 ? 43.966 -8.390 -45.024 1.00 55.34 205 GLY A N 1
ATOM 1672 C CA . GLY A 1 205 ? 45.331 -8.738 -45.426 1.00 55.34 205 GLY A CA 1
ATOM 1673 C C . GLY A 1 205 ? 46.509 -8.295 -44.549 1.00 55.34 205 GLY A C 1
ATOM 1674 O O . GLY A 1 205 ? 47.634 -8.306 -45.046 1.00 55.34 205 GLY A O 1
ATOM 1675 N N . ARG A 1 206 ? 46.352 -7.976 -43.256 1.00 51.91 206 ARG A N 1
ATOM 1676 C CA . ARG A 1 206 ? 47.540 -7.936 -42.374 1.00 51.91 206 ARG A CA 1
ATOM 1677 C C . ARG A 1 206 ? 47.877 -9.340 -41.899 1.00 51.91 206 ARG A C 1
ATOM 1679 O O . ARG A 1 206 ? 47.347 -9.816 -40.901 1.00 51.91 206 ARG A O 1
ATOM 1686 N N . ASN A 1 207 ? 48.801 -9.958 -42.634 1.00 43.41 207 ASN A N 1
ATOM 1687 C CA . ASN A 1 207 ? 49.633 -11.057 -42.167 1.00 43.41 207 ASN A CA 1
ATOM 1688 C C . ASN A 1 207 ? 49.998 -10.807 -40.703 1.00 43.41 207 ASN A C 1
ATOM 1690 O O . ASN A 1 207 ? 50.722 -9.855 -40.392 1.00 43.41 207 ASN A O 1
ATOM 1694 N N . VAL A 1 208 ? 49.481 -11.652 -39.813 1.00 55.12 208 VAL A N 1
ATOM 1695 C CA . VAL A 1 208 ? 49.985 -11.775 -38.450 1.00 55.12 208 VAL A CA 1
ATOM 1696 C C . VAL A 1 208 ? 51.396 -12.323 -38.602 1.00 55.12 208 VAL A C 1
ATOM 1698 O O . VAL A 1 208 ? 51.627 -13.528 -38.623 1.00 55.12 208 VAL A O 1
ATOM 1701 N N . ARG A 1 209 ? 52.355 -11.416 -38.805 1.00 46.97 209 ARG A N 1
ATOM 1702 C CA . ARG A 1 209 ? 53.760 -11.703 -38.581 1.00 46.97 209 ARG A CA 1
ATOM 1703 C C . ARG A 1 209 ? 53.836 -11.980 -37.085 1.00 46.97 209 ARG A C 1
ATOM 1705 O O . ARG A 1 209 ? 53.828 -11.049 -36.284 1.00 46.97 209 ARG A O 1
ATOM 1712 N N . LEU A 1 210 ? 53.787 -13.267 -36.734 1.00 52.62 210 LEU A N 1
ATOM 1713 C CA . LEU A 1 210 ? 54.238 -13.770 -35.444 1.00 52.62 210 LEU A CA 1
ATOM 1714 C C . LEU A 1 210 ? 55.546 -13.042 -35.162 1.00 52.62 210 LEU A C 1
ATOM 1716 O O . LEU A 1 210 ? 56.460 -13.137 -35.976 1.00 52.62 210 LEU A O 1
ATOM 1720 N N . VAL A 1 211 ? 55.593 -12.244 -34.100 1.00 52.34 211 VAL A N 1
ATOM 1721 C CA . VAL A 1 211 ? 56.851 -11.739 -33.558 1.00 52.34 211 VAL A CA 1
ATOM 1722 C C . VAL A 1 211 ? 57.491 -12.944 -32.876 1.00 52.34 211 VAL A C 1
ATOM 1724 O O . VAL A 1 211 ? 56.960 -13.380 -31.853 1.00 52.34 211 VAL A O 1
ATOM 1727 N N . PRO A 1 212 ? 58.561 -13.547 -33.423 1.00 55.56 212 PRO A N 1
ATOM 1728 C CA . PRO A 1 212 ? 59.343 -14.506 -32.674 1.00 55.56 212 PRO A CA 1
ATOM 1729 C C . PRO A 1 212 ? 60.395 -13.717 -31.882 1.00 55.56 212 PRO A C 1
ATOM 1731 O O . PRO A 1 212 ? 60.995 -12.783 -32.405 1.00 55.56 212 PRO A O 1
ATOM 1734 N N . ALA A 1 213 ? 60.642 -14.148 -30.649 1.00 41.84 213 ALA A N 1
ATOM 1735 C CA . ALA A 1 213 ? 61.734 -13.713 -29.777 1.00 41.84 213 ALA A CA 1
ATOM 1736 C C . ALA A 1 213 ? 61.611 -12.316 -29.133 1.00 41.84 213 ALA A C 1
ATOM 1738 O O . ALA A 1 213 ? 61.876 -11.286 -29.743 1.00 41.84 213 ALA A O 1
ATOM 1739 N N . LEU A 1 214 ? 61.348 -12.322 -27.825 1.00 42.25 214 LEU A N 1
ATOM 1740 C CA . LEU A 1 214 ? 62.436 -12.059 -26.880 1.00 42.25 214 LEU A CA 1
ATOM 1741 C C . LEU A 1 214 ? 62.174 -12.839 -25.581 1.00 42.25 214 LEU A C 1
ATOM 1743 O O . LEU A 1 214 ? 61.472 -12.401 -24.673 1.00 42.25 214 LEU A O 1
ATOM 1747 N N . HIS A 1 215 ? 62.689 -14.068 -25.578 1.00 52.88 215 HIS A N 1
ATOM 1748 C CA . HIS A 1 215 ? 63.294 -14.652 -24.390 1.00 52.88 215 HIS A CA 1
ATOM 1749 C C . HIS A 1 215 ? 64.501 -13.756 -24.052 1.00 52.88 215 HIS A C 1
ATOM 1751 O O . HIS A 1 215 ? 65.164 -13.303 -24.982 1.00 52.88 215 HIS A O 1
ATOM 1757 N N . ASP A 1 216 ? 64.748 -13.528 -22.762 1.00 53.72 216 ASP A N 1
ATOM 1758 C CA . ASP A 1 216 ? 65.867 -12.764 -22.176 1.00 53.72 216 ASP A CA 1
ATOM 1759 C C . ASP A 1 216 ? 65.626 -11.256 -21.971 1.00 53.72 216 ASP A C 1
ATOM 1761 O O . ASP A 1 216 ? 65.952 -10.426 -22.808 1.00 53.72 216 ASP A O 1
ATOM 1765 N N . ASP A 1 217 ? 65.037 -10.916 -20.817 1.00 42.19 217 ASP A N 1
ATOM 1766 C CA . ASP A 1 217 ? 65.657 -10.000 -19.843 1.00 42.19 217 ASP A CA 1
ATOM 1767 C C . ASP A 1 217 ? 64.781 -9.906 -18.581 1.00 42.19 217 ASP A C 1
ATOM 1769 O O . ASP A 1 217 ? 63.801 -9.163 -18.510 1.00 42.19 217 ASP A O 1
ATOM 1773 N N . VAL A 1 218 ? 65.144 -10.677 -17.552 1.00 53.31 218 VAL A N 1
ATOM 1774 C CA . VAL A 1 218 ? 64.682 -10.461 -16.173 1.00 53.31 218 VAL A CA 1
ATOM 1775 C C . VAL A 1 218 ? 65.898 -10.081 -15.333 1.00 53.31 218 VAL A C 1
ATOM 1777 O O . VAL A 1 218 ? 66.619 -10.970 -14.875 1.00 53.31 218 VAL A O 1
ATOM 1780 N N . PRO A 1 219 ? 66.125 -8.783 -15.077 1.00 43.44 219 PRO A N 1
ATOM 1781 C CA . PRO A 1 219 ? 67.001 -8.351 -14.009 1.00 43.44 219 PRO A CA 1
ATOM 1782 C C . PRO A 1 219 ? 66.199 -7.706 -12.878 1.00 43.44 219 PRO A C 1
ATOM 1784 O O . PRO A 1 219 ? 65.397 -6.798 -13.086 1.00 43.44 219 PRO A O 1
ATOM 1787 N N . GLY A 1 220 ? 66.512 -8.126 -11.654 1.00 43.16 220 GLY A N 1
ATOM 1788 C CA . GLY A 1 220 ? 66.333 -7.274 -10.482 1.00 43.16 220 GLY A CA 1
ATOM 1789 C C . GLY A 1 220 ? 65.202 -7.680 -9.556 1.00 43.16 220 GLY A C 1
ATOM 1790 O O . GLY A 1 220 ? 64.184 -7.006 -9.450 1.00 43.16 220 GLY A O 1
ATOM 1791 N N . ALA A 1 221 ? 65.446 -8.746 -8.799 1.00 49.56 221 ALA A N 1
ATOM 1792 C CA . ALA A 1 221 ? 64.927 -8.835 -7.449 1.00 49.56 221 ALA A CA 1
ATOM 1793 C C . ALA A 1 221 ? 65.462 -7.644 -6.637 1.00 49.56 221 ALA A C 1
ATOM 1795 O O . ALA A 1 221 ? 66.668 -7.558 -6.413 1.00 49.56 221 ALA A O 1
ATOM 1796 N N . ASP A 1 222 ? 64.573 -6.783 -6.146 1.00 47.00 222 ASP A N 1
ATOM 1797 C CA . ASP A 1 222 ? 64.837 -6.070 -4.904 1.00 47.00 222 ASP A CA 1
ATOM 1798 C C . ASP A 1 222 ? 63.661 -6.261 -3.949 1.00 47.00 222 ASP A C 1
ATOM 1800 O O . ASP A 1 222 ? 62.532 -5.817 -4.162 1.00 47.00 222 ASP A O 1
ATOM 1804 N N . ARG A 1 223 ? 63.960 -7.027 -2.901 1.00 56.88 223 ARG A N 1
ATOM 1805 C CA . ARG A 1 223 ? 63.194 -7.075 -1.669 1.00 56.88 223 ARG A CA 1
ATOM 1806 C C . ARG A 1 223 ? 63.601 -5.837 -0.894 1.00 56.88 223 ARG A C 1
ATOM 1808 O O . ARG A 1 223 ? 64.768 -5.764 -0.529 1.00 56.88 223 ARG A O 1
ATOM 1815 N N . ARG A 1 224 ? 62.642 -5.027 -0.455 1.00 40.06 224 ARG A N 1
ATOM 1816 C CA . ARG A 1 224 ? 62.646 -4.518 0.921 1.00 40.06 224 ARG A CA 1
ATOM 1817 C C . ARG A 1 224 ? 61.360 -3.780 1.262 1.00 40.06 224 ARG A C 1
ATOM 1819 O O . ARG A 1 224 ? 60.965 -2.825 0.612 1.00 40.06 224 ARG A O 1
ATOM 1826 N N . ASP A 1 225 ? 60.818 -4.260 2.371 1.00 45.22 225 ASP A N 1
ATOM 1827 C CA . ASP A 1 225 ? 60.343 -3.469 3.496 1.00 45.22 225 ASP A CA 1
ATOM 1828 C C . ASP A 1 225 ? 58.833 -3.386 3.743 1.00 45.22 225 ASP A C 1
ATOM 1830 O O . ASP A 1 225 ? 58.116 -2.562 3.193 1.00 45.22 225 ASP A O 1
ATOM 1834 N N . ARG A 1 226 ? 58.484 -4.207 4.751 1.00 42.53 226 ARG A N 1
ATOM 1835 C CA . ARG A 1 226 ? 57.664 -3.911 5.938 1.00 42.53 226 ARG A CA 1
ATOM 1836 C C . ARG A 1 226 ? 56.152 -3.857 5.698 1.00 42.53 226 ARG A C 1
ATOM 1838 O O . ARG A 1 226 ? 55.657 -3.034 4.947 1.00 42.53 226 ARG A O 1
ATOM 1845 N N . ALA A 1 227 ? 55.382 -4.821 6.223 1.00 39.47 227 ALA A N 1
ATOM 1846 C CA . ALA A 1 227 ? 55.066 -4.993 7.658 1.00 39.47 227 ALA A CA 1
ATOM 1847 C C . ALA A 1 227 ? 54.536 -3.656 8.203 1.00 39.47 227 ALA A C 1
ATOM 1849 O O . ALA A 1 227 ? 55.248 -2.664 8.200 1.00 39.47 227 ALA A O 1
ATOM 1850 N N . ASP A 1 228 ? 53.244 -3.486 8.444 1.00 40.03 228 ASP A N 1
ATOM 1851 C CA . ASP A 1 228 ? 52.435 -4.058 9.525 1.00 40.03 228 ASP A CA 1
ATOM 1852 C C . ASP A 1 228 ? 50.953 -3.796 9.152 1.00 40.03 228 ASP A C 1
ATOM 1854 O O . ASP A 1 228 ? 50.674 -2.915 8.346 1.00 40.03 228 ASP A O 1
ATOM 1858 N N . GLY A 1 229 ? 49.900 -4.442 9.637 1.00 36.03 229 GLY A N 1
ATOM 1859 C CA . GLY A 1 229 ? 49.692 -5.355 10.742 1.00 36.03 229 GLY A CA 1
ATOM 1860 C C . GLY A 1 229 ? 48.175 -5.416 11.015 1.00 36.03 229 GLY A C 1
ATOM 1861 O O . GLY A 1 229 ? 47.445 -4.479 10.703 1.00 36.03 229 GLY A O 1
ATOM 1862 N N . ALA A 1 230 ? 47.745 -6.534 11.600 1.00 39.41 230 ALA A N 1
ATOM 1863 C CA . ALA A 1 230 ? 46.496 -6.753 12.335 1.00 39.41 230 ALA A CA 1
ATOM 1864 C C . ALA A 1 230 ? 45.142 -6.603 11.606 1.00 39.41 230 ALA A C 1
ATOM 1866 O O . ALA A 1 230 ? 44.517 -5.546 11.534 1.00 39.41 230 ALA A O 1
ATOM 1867 N N . HIS A 1 231 ? 44.616 -7.773 11.234 1.00 46.94 231 HIS A N 1
ATOM 1868 C CA . HIS A 1 231 ? 43.262 -8.159 11.631 1.00 46.94 231 HIS A CA 1
ATOM 1869 C C . HIS A 1 231 ? 43.037 -7.871 13.125 1.00 46.94 231 HIS A C 1
ATOM 1871 O O . HIS A 1 231 ? 43.858 -8.307 13.925 1.00 46.94 231 HIS A O 1
ATOM 1877 N N . ASP A 1 232 ? 41.917 -7.239 13.487 1.00 36.03 232 ASP A N 1
ATOM 1878 C CA . ASP A 1 232 ? 41.236 -7.560 14.747 1.00 36.03 232 ASP A CA 1
ATOM 1879 C C . ASP A 1 232 ? 39.765 -7.095 14.764 1.00 36.03 232 ASP A C 1
ATOM 1881 O O . ASP A 1 232 ? 39.427 -5.912 14.742 1.00 36.03 232 ASP A O 1
ATOM 1885 N N . GLN A 1 233 ? 38.883 -8.086 14.800 1.00 40.03 233 GLN A N 1
ATOM 1886 C CA . GLN A 1 233 ? 37.611 -8.122 15.527 1.00 40.03 233 GLN A CA 1
ATOM 1887 C C . GLN A 1 233 ? 37.731 -9.408 16.365 1.00 40.03 233 GLN A C 1
ATOM 1889 O O . GLN A 1 233 ? 38.282 -10.367 15.813 1.00 40.03 233 GLN A O 1
ATOM 1894 N N . PRO A 1 234 ? 37.204 -9.529 17.603 1.00 47.44 234 PRO A N 1
ATOM 1895 C CA . PRO A 1 234 ? 35.957 -8.923 18.092 1.00 47.44 234 PRO A CA 1
ATOM 1896 C C . PRO A 1 234 ? 36.006 -8.504 19.587 1.00 47.44 234 PRO A C 1
ATOM 1898 O O . PRO A 1 234 ? 37.021 -8.658 20.256 1.00 47.44 234 PRO A O 1
ATOM 1901 N N . GLY A 1 235 ? 34.890 -8.027 20.145 1.00 31.39 235 GLY A N 1
ATOM 1902 C CA . GLY A 1 235 ? 34.750 -7.940 21.602 1.00 31.39 235 GLY A CA 1
ATOM 1903 C C . GLY A 1 235 ? 33.617 -7.041 22.065 1.00 31.39 235 GLY A C 1
ATOM 1904 O O . GLY A 1 235 ? 33.755 -5.821 22.083 1.00 31.39 235 GLY A O 1
ATOM 1905 N N . ASP A 1 236 ? 32.508 -7.672 22.435 1.00 38.47 236 ASP A N 1
ATOM 1906 C CA . ASP A 1 236 ? 31.503 -7.122 23.335 1.00 38.47 236 ASP A CA 1
ATOM 1907 C C . ASP A 1 236 ? 32.162 -6.619 24.622 1.00 38.47 236 ASP A C 1
ATOM 1909 O O . ASP A 1 236 ? 32.985 -7.329 25.189 1.00 38.47 236 ASP A O 1
ATOM 1913 N N . ASP A 1 237 ? 31.745 -5.455 25.125 1.00 37.66 237 ASP A N 1
ATOM 1914 C CA . ASP A 1 237 ? 31.764 -5.224 26.565 1.00 37.66 237 ASP A CA 1
ATOM 1915 C C . ASP A 1 237 ? 30.685 -4.237 27.016 1.00 37.66 237 ASP A C 1
ATOM 1917 O O . ASP A 1 237 ? 30.541 -3.097 26.564 1.00 37.66 237 ASP A O 1
ATOM 1921 N N . VAL A 1 238 ? 29.905 -4.758 27.953 1.00 43.22 238 VAL A N 1
ATOM 1922 C CA . VAL A 1 238 ? 28.903 -4.105 28.780 1.00 43.22 238 VAL A CA 1
ATOM 1923 C C . VAL A 1 238 ? 29.605 -3.110 29.705 1.00 43.22 238 VAL A C 1
ATOM 1925 O O . VAL A 1 238 ? 30.505 -3.479 30.450 1.00 43.22 238 VAL A O 1
ATOM 1928 N N . GLY A 1 239 ? 29.160 -1.853 29.735 1.00 34.78 239 GLY A N 1
ATOM 1929 C CA . GLY A 1 239 ? 29.789 -0.862 30.611 1.00 34.78 239 GLY A CA 1
ATOM 1930 C C . GLY A 1 239 ? 29.011 0.433 30.746 1.00 34.78 239 GLY A C 1
ATOM 1931 O O . GLY A 1 239 ? 29.293 1.429 30.090 1.00 34.78 239 GLY A O 1
ATOM 1932 N N . ALA A 1 240 ? 28.023 0.421 31.633 1.00 37.12 240 ALA A N 1
ATOM 1933 C CA . ALA A 1 240 ? 27.301 1.597 32.086 1.00 37.12 240 ALA A CA 1
ATOM 1934 C C . ALA A 1 240 ? 28.236 2.710 32.603 1.00 37.12 240 ALA A C 1
ATOM 1936 O O . ALA A 1 240 ? 29.097 2.447 33.437 1.00 37.12 240 ALA A O 1
ATOM 1937 N N . SER A 1 241 ? 27.986 3.973 32.234 1.00 37.41 241 SER A N 1
ATOM 1938 C CA . SER A 1 241 ? 27.955 5.103 33.186 1.00 37.41 241 SER A CA 1
ATOM 1939 C C . SER A 1 241 ? 27.633 6.468 32.546 1.00 37.41 241 SER A C 1
ATOM 1941 O O . SER A 1 241 ? 28.373 7.028 31.755 1.00 37.41 241 SER A O 1
ATOM 1943 N N . ARG A 1 242 ? 26.501 7.017 33.004 1.00 41.69 242 ARG A N 1
ATOM 1944 C CA . ARG A 1 242 ? 26.302 8.367 33.570 1.00 41.69 242 ARG A CA 1
ATOM 1945 C C . ARG A 1 242 ? 26.686 9.648 32.789 1.00 41.69 242 ARG A C 1
ATOM 1947 O O . ARG A 1 242 ? 27.837 10.038 32.688 1.00 41.69 242 ARG A O 1
ATOM 1954 N N . VAL A 1 243 ? 25.619 10.446 32.619 1.00 36.75 243 VAL A N 1
ATOM 1955 C CA . VAL A 1 243 ? 25.467 11.869 33.016 1.00 36.75 243 VAL A CA 1
ATOM 1956 C C . VAL A 1 243 ? 26.035 12.941 32.074 1.00 36.75 243 VAL A C 1
ATOM 1958 O O . VAL A 1 243 ? 27.215 13.275 32.103 1.00 36.75 243 VAL A O 1
ATOM 1961 N N . ARG A 1 244 ? 25.112 13.680 31.437 1.00 36.12 244 ARG A N 1
ATOM 1962 C CA . ARG A 1 244 ? 24.962 15.129 31.676 1.00 36.12 244 ARG A CA 1
ATOM 1963 C C . ARG A 1 244 ? 23.616 15.650 31.167 1.00 36.12 244 ARG A C 1
ATOM 1965 O O . ARG A 1 244 ? 23.231 15.410 30.031 1.00 36.12 244 ARG A O 1
ATOM 1972 N N . GLY A 1 245 ? 22.898 16.334 32.056 1.00 36.66 245 GLY A N 1
ATOM 1973 C CA . GLY A 1 245 ? 21.604 16.949 31.782 1.00 36.66 245 GLY A CA 1
ATOM 1974 C C . GLY A 1 245 ? 21.717 18.327 31.134 1.00 36.66 245 GLY A C 1
ATOM 1975 O O . GLY A 1 245 ? 22.699 19.040 31.329 1.00 36.66 245 GLY A O 1
ATOM 1976 N N . ALA A 1 246 ? 20.655 18.726 30.439 1.00 36.88 246 ALA A N 1
ATOM 1977 C CA . ALA A 1 246 ? 20.416 20.103 30.033 1.00 36.88 246 ALA A CA 1
ATOM 1978 C C . ALA A 1 246 ? 19.013 20.508 30.506 1.00 36.88 246 ALA A C 1
ATOM 1980 O O . ALA A 1 246 ? 17.999 19.982 30.054 1.00 36.88 246 ALA A O 1
ATOM 1981 N N . ARG A 1 247 ? 18.984 21.411 31.490 1.00 37.78 247 ARG A N 1
ATOM 1982 C CA . ARG A 1 247 ? 17.782 22.057 32.023 1.00 37.78 247 ARG A CA 1
ATOM 1983 C C . ARG A 1 247 ? 17.324 23.130 31.033 1.00 37.78 247 ARG A C 1
ATOM 1985 O O . ARG A 1 247 ? 18.130 23.993 30.695 1.00 37.78 247 ARG A O 1
ATOM 1992 N N . TYR A 1 248 ? 16.043 23.154 30.669 1.00 35.31 248 TYR A N 1
ATOM 1993 C CA . TYR A 1 248 ? 15.412 24.357 30.120 1.00 35.31 248 TYR A CA 1
ATOM 1994 C C . TYR A 1 248 ? 14.573 25.049 31.194 1.00 35.31 248 TYR A C 1
ATOM 1996 O O . TYR A 1 248 ? 13.811 24.434 31.937 1.00 35.31 248 TYR A O 1
ATOM 2004 N N . ARG A 1 249 ? 14.829 26.350 31.313 1.00 36.47 249 ARG A N 1
ATOM 2005 C CA . ARG A 1 249 ? 14.436 27.264 32.382 1.00 36.47 249 ARG A CA 1
ATOM 2006 C C . ARG A 1 249 ? 13.176 28.002 31.935 1.00 36.47 249 ARG A C 1
ATOM 2008 O O . ARG A 1 249 ? 13.209 28.683 30.914 1.00 36.47 249 ARG A O 1
ATOM 2015 N N . ALA A 1 250 ? 12.095 27.887 32.702 1.00 39.62 250 ALA A N 1
ATOM 2016 C CA . ALA A 1 250 ? 10.923 28.740 32.553 1.00 39.62 250 ALA A CA 1
ATOM 2017 C C . ALA A 1 250 ? 11.317 30.200 32.833 1.00 39.62 250 ALA A C 1
ATOM 2019 O O . ALA A 1 250 ? 11.948 30.493 33.853 1.00 39.62 250 ALA A O 1
ATOM 2020 N N . ARG A 1 251 ? 10.970 31.108 31.917 1.00 38.59 251 ARG A N 1
ATOM 2021 C CA . ARG A 1 251 ? 11.031 32.554 32.136 1.00 38.59 251 ARG A CA 1
ATOM 2022 C C . ARG A 1 251 ? 9.609 33.086 32.183 1.00 38.59 251 ARG A C 1
ATOM 2024 O O . ARG A 1 251 ? 8.917 33.130 31.174 1.00 38.59 251 ARG A O 1
ATOM 2031 N N . ASP A 1 252 ? 9.225 33.450 33.393 1.00 43.53 252 ASP A N 1
ATOM 2032 C CA . ASP A 1 252 ? 8.085 34.287 33.711 1.00 43.53 252 ASP A CA 1
ATOM 2033 C C . ASP A 1 252 ? 8.525 35.752 33.572 1.00 43.53 252 ASP A C 1
ATOM 2035 O O . ASP A 1 252 ? 9.554 36.149 34.126 1.00 43.53 252 ASP A O 1
ATOM 2039 N N . THR A 1 253 ? 7.770 36.551 32.825 1.00 40.28 253 THR A N 1
ATOM 2040 C CA . THR A 1 253 ? 7.863 38.014 32.872 1.00 40.28 253 THR A CA 1
ATOM 2041 C C . THR A 1 253 ? 6.464 38.603 32.778 1.00 40.28 253 THR A C 1
ATOM 2043 O O . THR A 1 253 ? 5.895 38.745 31.697 1.00 40.28 253 THR A O 1
ATOM 2046 N N . ARG A 1 254 ? 5.935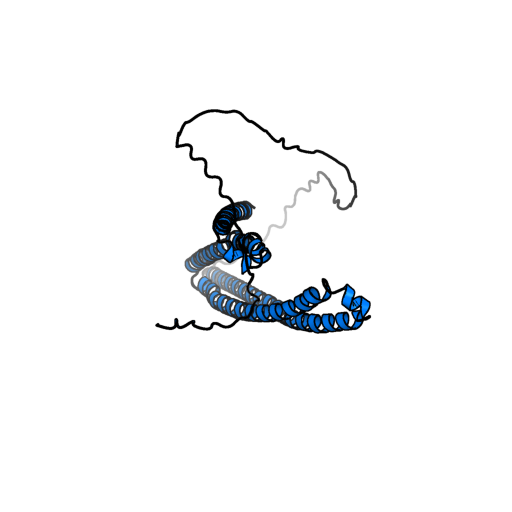 38.983 33.943 1.00 40.78 254 ARG A N 1
ATOM 2047 C CA . ARG A 1 254 ? 4.873 39.980 34.108 1.00 40.78 254 ARG A CA 1
ATOM 2048 C C . ARG A 1 254 ? 5.457 41.396 34.156 1.00 40.78 254 ARG A C 1
ATOM 2050 O O . ARG A 1 254 ? 6.345 41.650 34.965 1.00 40.78 254 ARG A O 1
ATOM 2057 N N . ARG A 1 255 ? 4.845 42.300 33.379 1.00 37.88 255 ARG A N 1
ATOM 2058 C CA . ARG A 1 255 ? 4.620 43.769 33.530 1.00 37.88 255 ARG A CA 1
ATOM 2059 C C . ARG A 1 255 ? 4.609 44.357 32.108 1.00 37.88 255 ARG A C 1
ATOM 2061 O O . ARG A 1 255 ? 5.523 44.068 31.358 1.00 37.88 255 ARG A O 1
ATOM 2068 N N . GLY A 1 256 ? 3.661 45.162 31.637 1.00 32.12 256 GLY A N 1
ATOM 2069 C CA . GLY A 1 256 ? 2.522 45.851 32.239 1.00 32.12 256 GLY A CA 1
ATOM 2070 C C . GLY A 1 256 ? 2.301 47.181 31.492 1.00 32.12 256 GLY A C 1
ATOM 2071 O O . GLY A 1 256 ? 3.258 47.928 31.336 1.00 32.12 256 GLY A O 1
ATOM 2072 N N . GLY A 1 257 ? 1.051 47.464 31.090 1.00 31.47 257 GLY A N 1
ATOM 2073 C CA . GLY A 1 257 ? 0.537 48.769 30.613 1.00 31.47 257 GLY A CA 1
ATOM 2074 C C . GLY A 1 257 ? 0.748 49.066 29.118 1.00 31.47 257 GLY A C 1
ATOM 2075 O O . GLY A 1 257 ? 1.773 48.707 28.567 1.00 31.47 257 GLY A O 1
ATOM 2076 N N . ALA A 1 258 ? -0.137 49.734 28.377 1.00 33.44 258 ALA A N 1
ATOM 2077 C CA . ALA A 1 258 ? -1.449 50.329 28.631 1.00 33.44 258 ALA A CA 1
ATOM 2078 C C . ALA A 1 258 ? -2.064 50.684 27.253 1.00 33.44 258 ALA A C 1
ATOM 2080 O O . ALA A 1 258 ? -1.326 50.990 26.321 1.00 33.44 258 ALA A O 1
ATOM 2081 N N . GLY A 1 259 ? -3.394 50.673 27.113 1.00 31.17 259 GLY A N 1
ATOM 2082 C CA . GLY A 1 259 ? -4.057 51.059 25.859 1.00 31.17 259 GLY A CA 1
ATOM 2083 C C . GLY A 1 259 ? -5.575 50.904 25.915 1.00 31.17 259 GLY A C 1
ATOM 2084 O O . GLY A 1 259 ? -6.105 49.835 25.653 1.00 31.17 259 GLY A O 1
ATOM 2085 N N . ALA A 1 260 ? -6.240 51.976 26.331 1.00 35.50 260 ALA A N 1
ATOM 2086 C CA . ALA A 1 260 ? -7.661 52.136 26.620 1.00 35.50 260 ALA A CA 1
ATOM 2087 C C . ALA A 1 260 ? -8.672 51.625 25.568 1.00 35.50 260 ALA A C 1
ATOM 2089 O O . ALA A 1 260 ? -8.553 51.918 24.384 1.00 35.50 260 ALA A O 1
ATOM 2090 N N . ALA A 1 261 ? -9.785 51.065 26.057 1.00 36.28 261 ALA A N 1
ATOM 2091 C CA . ALA A 1 261 ? -11.117 51.335 25.514 1.00 36.28 261 ALA A CA 1
ATOM 2092 C C . ALA A 1 261 ? -12.173 51.224 26.631 1.00 36.28 261 ALA A C 1
ATOM 2094 O O . ALA A 1 261 ? -12.384 50.169 27.225 1.00 36.28 261 ALA A O 1
ATOM 2095 N N . ARG A 1 262 ? -12.804 52.361 26.946 1.00 40.12 262 ARG A N 1
ATOM 2096 C CA . ARG A 1 262 ? -13.962 52.496 27.842 1.00 40.12 262 ARG A CA 1
ATOM 2097 C C . ARG A 1 262 ? -15.218 51.945 27.158 1.00 40.12 262 ARG A C 1
ATOM 2099 O O . ARG A 1 262 ? -15.511 52.369 26.047 1.00 40.12 262 ARG A O 1
ATOM 2106 N N . ALA A 1 263 ? -16.027 51.159 27.871 1.00 38.81 263 ALA A N 1
ATOM 2107 C CA . ALA A 1 263 ? -17.470 51.072 27.626 1.00 38.81 263 ALA A CA 1
ATOM 2108 C C . ALA A 1 263 ? -18.233 50.598 28.881 1.00 38.81 263 ALA A C 1
ATOM 2110 O O . ALA A 1 263 ? -18.124 49.449 29.289 1.00 38.81 263 ALA A O 1
ATOM 2111 N N . GLY A 1 264 ? -18.996 51.525 29.471 1.00 37.72 264 GLY A N 1
ATOM 2112 C CA . GLY A 1 264 ? -20.320 51.318 30.075 1.00 37.72 264 GLY A CA 1
ATOM 2113 C C . GLY A 1 264 ? -20.511 50.255 31.159 1.00 37.72 264 GLY A C 1
ATOM 2114 O O . GLY A 1 264 ? -20.726 49.082 30.873 1.00 37.72 264 GLY A O 1
ATOM 2115 N N . ALA A 1 265 ? -20.626 50.711 32.405 1.00 44.94 265 ALA A N 1
ATOM 2116 C CA . ALA A 1 265 ? -21.241 49.955 33.487 1.00 44.94 265 ALA A CA 1
ATOM 2117 C C . ALA A 1 265 ? -22.716 49.608 33.181 1.00 44.94 265 ALA A C 1
ATOM 2119 O O . ALA A 1 265 ? -23.514 50.487 32.852 1.00 44.94 265 ALA A O 1
ATOM 2120 N N . ARG A 1 266 ? -23.100 48.342 33.379 1.00 44.41 266 ARG A N 1
ATOM 2121 C CA . ARG A 1 266 ? -24.481 47.925 33.677 1.00 44.41 266 ARG A CA 1
ATOM 2122 C C . ARG A 1 266 ? -24.448 46.837 34.756 1.00 44.41 266 ARG A C 1
ATOM 2124 O O . ARG A 1 266 ? -23.841 45.796 34.512 1.00 44.41 266 ARG A O 1
ATOM 2131 N N . PRO A 1 267 ? -25.090 47.017 35.923 1.00 52.50 267 PRO A N 1
ATOM 2132 C CA . PRO A 1 267 ? -25.264 45.930 36.873 1.00 52.50 267 PRO A CA 1
ATOM 2133 C C . PRO A 1 267 ? -26.507 45.123 36.476 1.00 52.50 267 PRO A C 1
ATOM 2135 O O . PRO A 1 267 ? -27.621 45.639 36.478 1.00 52.50 267 PRO A O 1
ATOM 2138 N N . GLY A 1 268 ? -26.320 43.854 36.117 1.00 42.81 268 GLY A N 1
ATOM 2139 C CA . GLY A 1 268 ? -27.407 42.920 35.828 1.00 42.81 268 GLY A CA 1
ATOM 2140 C C . GLY A 1 268 ? -27.254 41.655 36.659 1.00 42.81 268 GLY A C 1
ATOM 2141 O O . GLY A 1 268 ? -26.641 40.693 36.208 1.00 42.81 268 GLY A O 1
ATOM 2142 N N . TYR A 1 269 ? -27.804 41.642 37.874 1.00 49.88 269 TYR A N 1
ATOM 2143 C CA . TYR A 1 269 ? -28.008 40.399 38.617 1.00 49.88 269 TYR A CA 1
ATOM 2144 C C . TYR A 1 269 ? -29.119 39.596 37.930 1.00 49.88 269 TYR A C 1
ATOM 2146 O O . TYR A 1 269 ? -30.290 39.969 37.993 1.00 49.88 269 TYR A O 1
ATOM 2154 N N . VAL A 1 270 ? -28.773 38.479 37.287 1.00 53.31 270 VAL A N 1
ATOM 2155 C CA . VAL A 1 270 ? -29.766 37.514 36.797 1.00 53.31 270 VAL A CA 1
ATOM 2156 C C . VAL A 1 270 ? -30.072 36.531 37.924 1.00 53.31 270 VAL A C 1
ATOM 2158 O O . VAL A 1 270 ? -29.296 35.627 38.224 1.00 53.31 270 VAL A O 1
ATOM 2161 N N . ARG A 1 271 ? -31.221 36.726 38.573 1.00 48.31 271 ARG A N 1
ATOM 2162 C CA . ARG A 1 271 ? -31.786 35.800 39.558 1.00 48.31 271 ARG A CA 1
ATOM 2163 C C . ARG A 1 271 ? -32.461 34.655 38.803 1.00 48.31 271 ARG A C 1
ATOM 2165 O O . ARG A 1 271 ? -33.525 34.853 38.221 1.00 48.31 271 ARG A O 1
ATOM 2172 N N . ALA A 1 272 ? -31.861 33.467 38.803 1.00 50.91 272 ALA A N 1
ATOM 2173 C CA . ALA A 1 272 ? -32.512 32.272 38.275 1.00 50.91 272 ALA A CA 1
ATOM 2174 C C . ALA A 1 272 ? -33.740 31.945 39.144 1.00 50.91 272 ALA A C 1
ATOM 2176 O O . ALA A 1 272 ? -33.605 31.499 40.282 1.00 50.91 272 ALA A O 1
ATOM 2177 N N . ARG A 1 273 ? -34.944 32.214 38.630 1.00 50.22 273 ARG A N 1
ATOM 2178 C CA . ARG A 1 273 ? -36.197 31.712 39.205 1.00 50.22 273 ARG A CA 1
ATOM 2179 C C . ARG A 1 273 ? -36.553 30.400 38.514 1.00 50.22 273 ARG A C 1
ATOM 2181 O O . ARG A 1 273 ? -36.737 30.378 37.304 1.00 50.22 273 ARG A O 1
ATOM 2188 N N . ASP A 1 274 ? -36.604 29.345 39.320 1.00 52.31 274 ASP A N 1
ATOM 2189 C CA . ASP A 1 274 ? -37.269 28.057 39.091 1.00 52.31 274 ASP A CA 1
ATOM 2190 C C . ASP A 1 274 ? -37.263 27.531 37.641 1.00 52.31 274 ASP A C 1
ATOM 2192 O O . ASP A 1 274 ? -38.285 27.439 36.960 1.00 52.31 274 ASP A O 1
ATOM 2196 N N . VAL A 1 275 ? -36.081 27.139 37.156 1.00 52.34 275 VAL A N 1
ATOM 2197 C CA . VAL A 1 275 ? -35.947 26.436 35.873 1.00 52.34 275 VAL A CA 1
ATOM 2198 C C . VAL A 1 275 ? -36.027 24.929 36.125 1.00 52.34 275 VAL A C 1
ATOM 2200 O O . VAL A 1 275 ? -35.026 24.276 36.420 1.00 52.34 275 VAL A O 1
ATOM 2203 N N . ARG A 1 276 ? -37.222 24.343 35.986 1.00 47.53 276 ARG A N 1
ATOM 2204 C CA . ARG A 1 276 ? -37.377 22.878 35.950 1.00 47.53 276 ARG A CA 1
ATOM 2205 C C . ARG A 1 276 ? -36.938 22.337 34.589 1.00 47.53 276 ARG A C 1
ATOM 2207 O O . ARG A 1 276 ? -37.712 22.312 33.635 1.00 47.53 276 ARG A O 1
ATOM 2214 N N . LEU A 1 277 ? -35.698 21.858 34.500 1.00 50.56 277 LEU A N 1
ATOM 2215 C CA . LEU A 1 277 ? -35.206 21.120 33.334 1.00 50.56 277 LEU A CA 1
ATOM 2216 C C . LEU A 1 277 ? -35.691 19.666 33.389 1.00 50.56 277 LEU A C 1
ATOM 2218 O O . LEU A 1 277 ? -35.133 18.832 34.101 1.00 50.56 277 LEU A O 1
ATOM 2222 N N . ARG A 1 278 ? -36.724 19.335 32.611 1.00 42.50 278 ARG A N 1
ATOM 2223 C CA . ARG A 1 278 ? -37.168 17.947 32.430 1.00 42.50 278 ARG A CA 1
ATOM 2224 C C . ARG A 1 278 ? -36.368 17.304 31.293 1.00 42.50 278 ARG A C 1
ATOM 2226 O O . ARG A 1 278 ? -36.590 17.611 30.125 1.00 42.50 278 ARG A O 1
ATOM 2233 N N . ARG A 1 279 ? -35.437 16.400 31.621 1.00 51.88 279 ARG A N 1
ATOM 2234 C CA . ARG A 1 279 ? -34.771 15.546 30.619 1.00 51.88 279 ARG A CA 1
ATOM 2235 C C . ARG A 1 279 ? -35.805 14.623 29.963 1.00 51.88 279 ARG A C 1
ATOM 2237 O O . ARG A 1 279 ? -36.552 13.936 30.656 1.00 51.88 279 ARG A O 1
ATOM 2244 N N . ARG A 1 280 ? -35.843 14.604 28.627 1.00 54.94 280 ARG A N 1
ATOM 2245 C CA . ARG A 1 280 ? -36.662 13.670 27.839 1.00 54.94 280 ARG A CA 1
ATOM 2246 C C . ARG A 1 280 ? -35.921 12.326 27.738 1.00 54.94 280 ARG A C 1
ATOM 2248 O O . ARG A 1 280 ? -34.736 12.348 27.406 1.00 54.94 280 ARG A O 1
ATOM 2255 N N . PRO A 1 281 ? -36.563 11.178 28.016 1.00 45.56 281 PRO A N 1
ATOM 2256 C CA . PRO A 1 281 ? -35.929 9.881 27.819 1.00 45.56 281 PRO A CA 1
ATOM 2257 C C . PRO A 1 281 ? -35.704 9.599 26.319 1.00 45.56 281 PRO A C 1
ATOM 2259 O O . PRO A 1 281 ? -36.469 10.099 25.481 1.00 45.56 281 PRO A O 1
ATOM 2262 N N . PRO A 1 282 ? -34.668 8.824 25.955 1.00 42.38 282 PRO A N 1
ATOM 2263 C CA . PRO A 1 282 ? -34.383 8.493 24.562 1.00 42.38 282 PRO A CA 1
ATOM 2264 C C . PRO A 1 282 ? -35.481 7.567 24.010 1.00 42.38 282 PRO A C 1
ATOM 2266 O O . PRO A 1 282 ? -35.790 6.560 24.637 1.00 42.38 282 PRO A O 1
ATOM 2269 N N . GLY A 1 283 ? -36.067 7.900 22.849 1.00 53.09 283 GLY A N 1
ATOM 2270 C CA . GLY A 1 283 ? -36.997 7.017 22.115 1.00 53.09 283 GLY A CA 1
ATOM 2271 C C . GLY A 1 283 ? -38.449 7.495 21.943 1.00 53.09 283 GLY A C 1
ATOM 2272 O O . GLY A 1 283 ? -39.249 6.784 21.346 1.00 53.09 283 GLY A O 1
ATOM 2273 N N . ALA A 1 284 ? -38.830 8.684 22.420 1.00 51.50 284 ALA A N 1
ATOM 2274 C CA . ALA A 1 284 ? -40.215 9.155 22.284 1.00 51.50 284 ALA A CA 1
ATOM 2275 C C . ALA A 1 284 ? -40.539 9.661 20.859 1.00 51.50 284 ALA A C 1
ATOM 2277 O O . ALA A 1 284 ? -40.000 10.684 20.429 1.00 51.50 284 ALA A O 1
ATOM 2278 N N . ALA A 1 285 ? -41.461 8.978 20.171 1.00 50.94 285 ALA A N 1
ATOM 2279 C CA . ALA A 1 285 ? -41.967 9.330 18.841 1.00 50.94 285 ALA A CA 1
ATOM 2280 C C . ALA A 1 285 ? -42.675 10.700 18.802 1.00 50.94 285 ALA A C 1
ATOM 2282 O O . ALA A 1 285 ? -43.218 11.183 19.801 1.00 50.94 285 ALA A O 1
ATOM 2283 N N . TRP A 1 286 ? -42.649 11.337 17.631 1.00 46.81 286 TRP A N 1
ATOM 2284 C CA . TRP A 1 286 ? -43.266 12.638 17.377 1.00 46.81 286 TRP A CA 1
ATOM 2285 C C . TRP A 1 286 ? -44.797 12.518 17.345 1.00 46.81 286 TRP A C 1
ATOM 2287 O O . TRP A 1 286 ? -45.338 11.708 16.600 1.00 46.81 286 TRP A O 1
ATOM 2297 N N . ARG A 1 287 ? -45.505 13.334 18.135 1.00 47.53 287 ARG A N 1
ATOM 2298 C CA . ARG A 1 287 ? -46.939 13.605 17.952 1.00 47.53 287 ARG A CA 1
ATOM 2299 C C . ARG A 1 287 ? -47.104 15.085 17.632 1.00 47.53 287 ARG A C 1
ATOM 2301 O O . ARG A 1 287 ? -46.694 15.928 18.427 1.00 47.53 287 ARG A O 1
ATOM 2308 N N . GLU A 1 288 ? -47.692 15.380 16.479 1.00 46.12 288 GLU A N 1
ATOM 2309 C CA . GLU A 1 288 ? -48.125 16.727 16.112 1.00 46.12 288 GLU A CA 1
ATOM 2310 C C . GLU A 1 288 ? -49.285 17.158 17.014 1.00 46.12 288 GLU A C 1
ATOM 2312 O O . GLU A 1 288 ? -50.350 16.542 17.035 1.00 46.12 288 GLU A O 1
ATOM 2317 N N . LEU A 1 289 ? -49.075 18.225 17.781 1.00 43.22 289 LEU A N 1
ATOM 2318 C CA . LEU A 1 289 ? -50.127 18.888 18.542 1.00 43.22 289 LEU A CA 1
ATOM 2319 C C . LEU A 1 289 ? -50.873 19.851 17.610 1.00 43.22 289 LEU A C 1
ATOM 2321 O O . LEU A 1 289 ? -50.434 20.983 17.404 1.00 43.22 289 LEU A O 1
ATOM 2325 N N . ARG A 1 290 ? -52.018 19.416 17.065 1.00 45.31 290 ARG A N 1
ATOM 2326 C CA . ARG A 1 290 ? -53.040 20.348 16.561 1.00 45.31 290 ARG A CA 1
ATOM 2327 C C . ARG A 1 290 ? -53.611 21.115 17.753 1.00 45.31 290 ARG A C 1
ATOM 2329 O O . ARG A 1 290 ? -54.010 20.507 18.745 1.00 45.31 290 ARG A O 1
ATOM 2336 N N . ARG A 1 291 ? -53.626 22.446 17.667 1.00 43.12 291 ARG A N 1
ATOM 2337 C CA . ARG A 1 291 ? -54.299 23.296 18.658 1.00 43.12 291 ARG A CA 1
ATOM 2338 C C . ARG A 1 291 ? -55.820 23.182 18.483 1.00 43.12 291 ARG A C 1
ATOM 2340 O O . ARG A 1 291 ? -56.266 23.180 17.337 1.00 43.12 291 ARG A O 1
ATOM 2347 N N . PRO A 1 292 ? -56.610 23.119 19.567 1.00 43.34 292 PRO A N 1
ATOM 2348 C CA . PRO A 1 292 ? -58.052 23.271 19.473 1.00 43.34 292 PRO A CA 1
ATOM 2349 C C . PRO A 1 292 ? -58.374 24.753 19.238 1.00 43.34 292 PRO A C 1
ATOM 2351 O O . PRO A 1 292 ? -57.928 25.615 19.994 1.00 43.34 292 PRO A O 1
ATOM 2354 N N . THR A 1 293 ? -59.106 25.049 18.169 1.00 53.06 293 THR A N 1
ATOM 2355 C CA . THR A 1 293 ? -59.801 26.326 17.988 1.00 53.06 293 THR A CA 1
ATOM 2356 C C . THR A 1 293 ? -61.051 26.310 18.860 1.00 53.06 293 THR A C 1
ATOM 2358 O O . THR A 1 293 ? -61.946 25.498 18.623 1.00 53.06 293 THR A O 1
ATOM 2361 N N . GLY A 1 294 ? -61.065 27.167 19.878 1.00 53.34 294 GLY A N 1
ATOM 2362 C CA . GLY A 1 294 ? -62.281 27.802 20.377 1.00 53.34 294 GLY A CA 1
ATOM 2363 C C . GLY A 1 294 ? -62.391 29.187 19.761 1.00 53.34 294 GLY A C 1
ATOM 2364 O O . GLY A 1 294 ? -61.318 29.734 19.406 1.00 53.34 294 GLY A O 1
#

Foldseek 3Di:
DVLLVVLLVVLVVQLVVVLVVLVVVVVPDDPVVPVVDPPVVSVCCSPVVSVVSSCCRSPVVVVVVVVVCCCVVVLVVQCVVPVVLSCLLVVCVVVVVVVVVVLVVVLVVLVVQLVVLVVLLVVLVVVCVVVVVVCVVVVPVVVSVVVSVVSVVVNVVSVVVSVVSVVVPVVVVVVVVVVSVVVSVVVVVVVVVVVVCCVVVPDPDDDPPPPDDDDDDDDDDDDDDDDDDDDDDDDDDDDDDDDDDDDDDDDDDDDDDDDDDDDDDDDDDDDDDDDPDDDDDPDDDDDDDDDDDD

Secondary structure (DSSP, 8-state):
-HHHHHHHHHHHHHHHHHHHHHHHHHHTS-HHHHTTS-HHHHHHIIIIIHHHHHHIIIIIIHHHHHHHHHHHHHHHHHHHH-HHHHHHHHTHHHHHHHHHHHHHHHHHHHHHHHHHHHHHHHHHHHHHTTTHHHHHHTT-HHHHHHHHHHHHHHHHHHHHHHHHHHHHHHHHHHHHHHHHHHHHHHHHHHHHHHHHHHHHHT--------------------------------------------PPPP----------------------------PPPTT------PPP--

Sequence (294 aa):
MVRLRLMSILGEWVARDLRDELYEHIQRLSLAFFSRKRTGSLITRVSADTDRLWEFLAFGVVDVSLSLVQLLGLGTVLLTLDWKLGLVMTLPIPVFCWVIYRHGENISRLFIRAWRKWSRVTDVLSDTIPGIRVVKAFNQEDREIVRFGERNEDVTAEFNRIHRSWTTFWPLLILGVHAMTVTVYDYGVAVRRAAAARQWGAAPGRNVRLVPALHDDVPGADRRDRADGAHDQPGDDVGASRVRGARYRARDTRRGGAGAARAGARPGYVRARDVRLRRRPPGAAWRELRRPTG

Radius of gyration: 38.11 Å; chains: 1; bounding box: 129×73×85 Å